Protein AF-A0A0G0NFT8-F1 (afdb_monomer_lite)

Structure (mmCIF, N/CA/C/O backbone):
data_AF-A0A0G0NFT8-F1
#
_entry.id   AF-A0A0G0NFT8-F1
#
loop_
_atom_site.group_PDB
_atom_site.id
_atom_site.type_symbol
_atom_site.label_atom_id
_atom_site.label_alt_id
_atom_site.label_comp_id
_atom_site.label_asym_id
_atom_site.label_entity_id
_atom_site.label_seq_id
_atom_site.pdbx_PDB_ins_code
_atom_site.Cartn_x
_atom_site.Cartn_y
_atom_site.Cartn_z
_atom_site.occupancy
_atom_site.B_iso_or_equiv
_atom_site.auth_seq_id
_atom_site.auth_comp_id
_atom_site.auth_asym_id
_atom_site.auth_atom_id
_atom_site.pdbx_PDB_model_num
ATOM 1 N N . MET A 1 1 ? -18.952 33.225 43.649 1.00 38.84 1 MET A N 1
ATOM 2 C CA . MET A 1 1 ? -17.880 32.455 42.977 1.00 38.84 1 MET A CA 1
ATOM 3 C C . MET A 1 1 ? -18.511 31.602 41.889 1.00 38.84 1 MET A C 1
ATOM 5 O O . MET A 1 1 ? -19.129 30.585 42.182 1.00 38.84 1 MET A O 1
ATOM 9 N N . SER A 1 2 ? -18.465 32.081 40.649 1.00 38.94 2 SER A N 1
ATOM 10 C CA . SER A 1 2 ? -18.973 31.378 39.471 1.00 38.94 2 SER A CA 1
ATOM 11 C C . SER A 1 2 ? -18.137 30.125 39.217 1.00 38.94 2 SER A C 1
ATOM 13 O O . SER A 1 2 ? -16.929 30.225 39.020 1.00 38.94 2 SER A O 1
ATOM 15 N N . LYS A 1 3 ? -18.769 28.947 39.217 1.00 44.19 3 LYS A N 1
ATOM 16 C CA . LYS A 1 3 ? -18.165 27.730 38.666 1.00 44.19 3 LYS A CA 1
ATOM 17 C C . LYS A 1 3 ? -17.901 27.988 37.182 1.00 44.19 3 LYS A C 1
ATOM 19 O O . LYS A 1 3 ? -18.841 27.976 36.392 1.00 44.19 3 LYS A O 1
ATOM 24 N N . GLU A 1 4 ? -16.650 28.242 36.805 1.00 45.44 4 GLU A N 1
ATOM 25 C CA . GLU A 1 4 ? -16.227 28.111 35.413 1.00 45.44 4 GLU A CA 1
ATOM 26 C C . GLU A 1 4 ? -16.503 26.666 34.996 1.00 45.44 4 GLU A C 1
ATOM 28 O O . GLU A 1 4 ? -15.820 25.724 35.399 1.00 45.44 4 GLU A O 1
ATOM 33 N N . ALA A 1 5 ? -17.582 26.474 34.240 1.00 49.06 5 ALA A N 1
ATOM 34 C CA . ALA A 1 5 ? -17.851 25.220 33.573 1.00 49.06 5 ALA A CA 1
ATOM 35 C C . ALA A 1 5 ? -16.694 24.986 32.600 1.00 49.06 5 ALA A C 1
ATOM 37 O O . ALA A 1 5 ? -16.6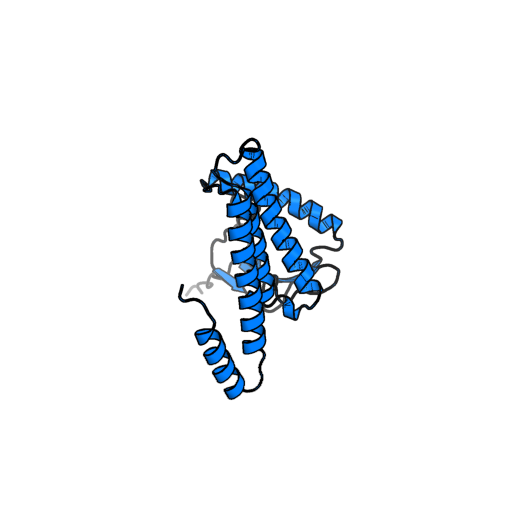13 25.632 31.556 1.00 49.06 5 ALA A O 1
ATOM 38 N N . ASN A 1 6 ? -15.782 24.096 32.988 1.00 51.50 6 ASN A N 1
ATOM 39 C CA . ASN A 1 6 ? -14.661 23.637 32.186 1.00 51.50 6 ASN A CA 1
ATOM 40 C C . ASN A 1 6 ? -15.209 23.231 30.805 1.00 51.50 6 ASN A C 1
ATOM 42 O O . ASN A 1 6 ? -15.880 22.202 30.674 1.00 51.50 6 ASN A O 1
ATOM 46 N N . LYS A 1 7 ? -15.045 24.099 29.793 1.00 55.59 7 LYS A N 1
ATOM 47 C CA . LYS A 1 7 ? -15.555 23.847 28.438 1.00 55.59 7 LYS A CA 1
ATOM 48 C C . LYS A 1 7 ? -14.992 22.496 28.008 1.00 55.59 7 LYS A C 1
ATOM 50 O O . LYS A 1 7 ? -13.783 22.309 28.131 1.00 55.59 7 LYS A O 1
ATOM 55 N N . PRO A 1 8 ? -15.800 21.550 27.497 1.00 56.88 8 PRO A N 1
ATOM 56 C CA . PRO A 1 8 ? -15.245 20.257 27.143 1.00 56.88 8 PRO A CA 1
ATOM 57 C C . PRO A 1 8 ? -14.277 20.465 25.975 1.00 56.88 8 PRO A C 1
ATOM 59 O O . PRO A 1 8 ? -14.724 20.750 24.858 1.00 56.88 8 PRO A O 1
ATOM 62 N N . THR A 1 9 ? -12.976 20.347 26.268 1.00 80.50 9 THR A N 1
ATOM 63 C CA . THR A 1 9 ? -11.848 20.465 25.326 1.00 80.50 9 THR A CA 1
ATOM 64 C C . THR A 1 9 ? -11.985 19.471 24.182 1.00 80.50 9 THR A C 1
ATOM 66 O O . THR A 1 9 ? -11.628 19.761 23.043 1.00 80.50 9 THR A O 1
ATOM 69 N N . VAL A 1 10 ? -12.614 18.331 24.477 1.00 91.94 10 VAL A N 1
ATOM 70 C CA . VAL A 1 10 ? -12.992 17.320 23.501 1.00 91.94 10 VAL A CA 1
ATOM 71 C C . VAL A 1 10 ? -14.223 17.778 22.722 1.00 91.94 10 VAL A C 1
ATOM 73 O O . VAL A 1 10 ? -15.330 17.939 23.256 1.00 91.94 10 VAL A O 1
ATOM 76 N N . THR A 1 11 ? -14.026 17.978 21.428 1.00 94.19 11 THR A N 1
ATOM 77 C CA . THR A 1 11 ? -15.060 18.370 20.469 1.00 94.19 11 THR A CA 1
ATOM 78 C C . THR A 1 11 ? -15.305 17.300 19.414 1.00 94.19 11 THR A C 1
ATOM 80 O O . THR A 1 11 ? -16.253 17.452 18.644 1.00 94.19 11 THR A O 1
ATOM 83 N N . GLY A 1 12 ? -14.541 16.201 19.419 1.00 94.44 12 GLY A N 1
ATOM 84 C CA . GLY A 1 12 ? -14.780 15.056 18.548 1.00 94.44 12 GLY A CA 1
ATOM 85 C C . GLY A 1 12 ? -14.178 13.735 19.020 1.00 94.44 12 GLY A C 1
ATOM 86 O O . GLY A 1 12 ? -13.435 13.665 20.000 1.00 94.44 12 GLY A O 1
ATOM 87 N N . TYR A 1 13 ? -14.526 12.669 18.304 1.00 94.62 13 TYR A N 1
ATOM 88 C CA . TYR A 1 13 ? -14.051 11.321 18.559 1.00 94.62 13 TYR A CA 1
ATOM 89 C C . TYR A 1 13 ? -13.711 10.569 17.273 1.00 94.62 13 TYR A C 1
ATOM 91 O O . TYR A 1 13 ? -14.517 10.464 16.341 1.00 94.62 13 TYR A O 1
ATOM 99 N N . TRP A 1 14 ? -12.511 9.997 17.271 1.00 94.62 14 TRP A N 1
ATOM 100 C CA . TRP A 1 14 ? -12.049 9.035 16.284 1.00 94.62 14 TRP A CA 1
ATOM 101 C C . TRP A 1 14 ? -12.579 7.650 16.633 1.00 94.62 14 TRP A C 1
ATOM 103 O O . TRP A 1 14 ? -12.440 7.199 17.771 1.00 94.62 14 TRP A O 1
ATOM 113 N N . ILE A 1 15 ? -13.131 6.956 15.646 1.00 95.12 15 ILE A N 1
ATOM 114 C CA . ILE A 1 15 ? -13.635 5.591 15.796 1.00 95.12 15 ILE A CA 1
ATOM 115 C C . ILE A 1 15 ? -12.936 4.717 14.765 1.00 95.12 15 ILE A C 1
ATOM 117 O O . ILE A 1 15 ? -12.870 5.090 13.592 1.00 95.12 15 ILE A O 1
ATOM 121 N N . SER A 1 16 ? -12.368 3.589 15.191 1.00 94.88 16 SER A N 1
ATOM 122 C CA . SER A 1 16 ? -11.751 2.645 14.261 1.00 94.88 16 SER A CA 1
ATOM 123 C C . SER A 1 16 ? -12.825 1.886 13.483 1.00 94.88 16 SER A C 1
ATOM 125 O O . SER A 1 16 ? -13.908 1.600 13.998 1.00 94.88 16 SER A O 1
ATOM 127 N N . ARG A 1 17 ? -12.540 1.552 12.225 1.00 94.75 17 ARG A N 1
ATOM 128 C CA . ARG A 1 17 ? -13.398 0.684 11.415 1.00 94.75 17 ARG A CA 1
ATOM 129 C C . ARG A 1 17 ? -12.893 -0.750 11.435 1.00 94.75 17 ARG A C 1
ATOM 131 O O . ARG A 1 17 ? -11.737 -1.016 11.112 1.00 94.75 17 ARG A O 1
ATOM 138 N N . LYS A 1 18 ? -13.794 -1.677 11.744 1.00 95.50 18 LYS A N 1
ATOM 139 C CA . LYS A 1 18 ? -13.642 -3.104 11.472 1.00 95.50 18 LYS A CA 1
ATOM 140 C C . LYS A 1 18 ? -14.084 -3.348 10.031 1.00 95.50 18 LYS A C 1
ATOM 142 O O . LYS A 1 18 ? -15.267 -3.547 9.764 1.00 95.50 18 LYS A O 1
ATOM 147 N N . ASN A 1 19 ? -13.137 -3.238 9.102 1.00 96.62 19 ASN A N 1
ATOM 148 C CA . ASN A 1 19 ? -13.406 -3.369 7.673 1.00 96.62 19 ASN A CA 1
ATOM 149 C C . ASN A 1 19 ? -13.652 -4.841 7.305 1.00 96.62 19 ASN A C 1
ATOM 151 O O . ASN A 1 19 ? -12.739 -5.667 7.370 1.00 96.62 19 ASN A O 1
ATOM 155 N N . LEU A 1 20 ? -14.887 -5.152 6.916 1.00 97.31 20 LEU A N 1
ATOM 156 C CA . LEU A 1 20 ? -15.275 -6.422 6.313 1.00 97.31 20 LEU A CA 1
ATOM 157 C C . LEU A 1 20 ? -15.145 -6.299 4.791 1.00 97.31 20 LEU A C 1
ATOM 159 O O . LEU A 1 20 ? -15.763 -5.426 4.174 1.00 97.31 20 LEU A O 1
ATOM 163 N N . ILE A 1 21 ? -14.311 -7.153 4.203 1.00 97.12 21 ILE A N 1
ATOM 164 C CA . ILE A 1 21 ? -14.110 -7.269 2.757 1.00 97.12 21 ILE A CA 1
ATOM 165 C C . ILE A 1 21 ? -14.419 -8.717 2.392 1.00 97.12 21 ILE A C 1
ATOM 167 O O . ILE A 1 21 ? -13.740 -9.624 2.870 1.00 97.12 21 ILE A O 1
ATOM 171 N N . PHE A 1 22 ? -15.461 -8.911 1.583 1.00 96.69 22 PHE A N 1
ATOM 172 C CA . PHE A 1 22 ? -16.044 -10.222 1.266 1.00 96.69 22 PHE A CA 1
ATOM 173 C C . PHE A 1 22 ? -16.410 -10.995 2.542 1.00 96.69 22 PHE A C 1
ATOM 175 O O . PHE A 1 22 ? -15.979 -12.122 2.755 1.00 96.69 22 PHE A O 1
ATOM 182 N N . ASP A 1 23 ? -17.126 -10.312 3.442 1.00 95.75 23 ASP A N 1
ATOM 183 C CA . ASP A 1 23 ? -17.580 -10.800 4.755 1.00 95.75 23 ASP A CA 1
ATOM 184 C C . ASP A 1 23 ? -16.482 -11.258 5.729 1.00 95.75 23 ASP A C 1
ATOM 186 O O . ASP A 1 23 ? -16.763 -11.694 6.846 1.00 95.75 23 ASP A O 1
ATOM 190 N N . LYS A 1 24 ? -15.211 -11.055 5.375 1.00 97.06 24 LYS A N 1
ATOM 191 C CA . LYS A 1 24 ? -14.062 -11.345 6.228 1.00 97.06 24 LYS A CA 1
ATOM 192 C C . LYS A 1 24 ? -13.485 -10.055 6.797 1.00 97.06 24 LYS A C 1
ATOM 194 O O . LYS A 1 24 ? -13.188 -9.105 6.072 1.00 97.06 24 LYS A O 1
ATOM 199 N N . TRP A 1 25 ? -13.268 -10.021 8.110 1.00 97.31 25 TRP A N 1
ATOM 200 C CA . TRP A 1 25 ? -12.579 -8.902 8.753 1.00 97.31 25 TRP A CA 1
ATOM 201 C C . TRP A 1 25 ? -11.098 -8.878 8.394 1.00 97.31 25 TRP A C 1
ATOM 203 O O . TRP A 1 25 ? -10.362 -9.820 8.681 1.00 97.31 25 TRP A O 1
ATOM 213 N N . ILE A 1 26 ? -10.652 -7.793 7.768 1.00 97.94 26 ILE A N 1
ATOM 214 C CA . ILE A 1 26 ? -9.245 -7.572 7.438 1.00 97.94 26 ILE A CA 1
ATOM 215 C C . ILE A 1 26 ? -8.564 -6.852 8.605 1.00 97.94 26 ILE A C 1
ATOM 217 O O . ILE A 1 26 ? -8.788 -5.662 8.835 1.00 97.94 26 ILE A O 1
ATOM 221 N N . GLU A 1 27 ? -7.754 -7.597 9.356 1.00 97.25 27 GLU A N 1
ATOM 222 C CA . GLU A 1 27 ? -7.040 -7.114 10.544 1.00 97.25 27 GLU A CA 1
ATOM 223 C C . GLU A 1 27 ? -5.686 -6.491 10.197 1.00 97.25 27 GLU A C 1
ATOM 225 O O . GLU A 1 27 ? -5.163 -5.660 10.938 1.00 97.25 27 GLU A O 1
ATOM 230 N N . ASN A 1 28 ? -5.106 -6.897 9.069 1.00 97.56 28 ASN A N 1
ATOM 231 C CA . ASN A 1 28 ? -3.773 -6.515 8.636 1.00 97.56 28 ASN A CA 1
ATOM 232 C C . ASN A 1 28 ? -3.864 -5.762 7.293 1.00 97.56 28 ASN A C 1
ATOM 234 O O . ASN A 1 28 ? -4.862 -5.102 6.991 1.00 97.56 28 ASN A O 1
ATOM 238 N N . ALA A 1 29 ? -2.787 -5.749 6.502 1.00 96.31 29 ALA A N 1
ATOM 239 C CA . ALA A 1 29 ? -2.712 -5.075 5.197 1.00 96.31 29 ALA A CA 1
ATOM 240 C C . ALA A 1 29 ? -3.015 -3.556 5.224 1.00 96.31 29 ALA A C 1
ATOM 242 O O . ALA A 1 29 ? -3.246 -2.935 4.182 1.00 96.31 29 ALA A O 1
ATOM 243 N N . GLY A 1 30 ? -2.977 -2.937 6.410 1.00 94.38 30 GLY A N 1
ATOM 244 C CA . GLY A 1 30 ? -3.284 -1.521 6.629 1.00 94.38 30 GLY A CA 1
ATOM 245 C C . GLY A 1 30 ? -4.771 -1.185 6.709 1.00 94.38 30 GLY A C 1
ATOM 246 O O . GLY A 1 30 ? -5.116 -0.021 6.539 1.00 94.38 30 GLY A O 1
ATOM 247 N N . TRP A 1 31 ? -5.641 -2.172 6.933 1.00 94.75 31 TRP A N 1
ATOM 248 C CA . TRP A 1 31 ? -7.090 -1.966 7.066 1.00 94.75 31 TRP A CA 1
ATOM 249 C C . TRP A 1 31 ? -7.572 -1.815 8.509 1.00 94.75 31 TRP A C 1
ATOM 251 O O . TRP A 1 31 ? -8.730 -1.454 8.733 1.00 94.75 31 TRP A O 1
ATOM 261 N N . TYR A 1 32 ? -6.690 -2.063 9.480 1.00 94.81 32 TYR A N 1
ATOM 262 C CA . TYR A 1 32 ? -6.967 -1.889 10.896 1.00 94.81 32 TYR A CA 1
ATOM 263 C C . TYR A 1 32 ? -5.685 -1.529 11.685 1.00 94.81 32 TYR A C 1
ATOM 265 O O . TYR A 1 32 ? -4.611 -2.045 11.368 1.00 94.81 32 TYR A O 1
ATOM 273 N N . PRO A 1 33 ? -5.773 -0.663 12.716 1.00 93.31 33 PRO A N 1
ATOM 274 C CA . PRO A 1 33 ? -6.916 0.195 13.018 1.00 93.31 33 PRO A CA 1
ATOM 275 C C . PRO A 1 33 ? -7.022 1.355 12.015 1.00 93.31 33 PRO A C 1
ATOM 277 O O . PRO A 1 33 ? -6.065 2.089 11.789 1.00 93.31 33 PRO A O 1
ATOM 280 N N . ASP A 1 34 ? -8.210 1.544 11.446 1.00 91.94 34 ASP A N 1
ATOM 281 C CA . ASP A 1 34 ? -8.523 2.624 10.504 1.00 91.94 34 ASP A CA 1
ATOM 282 C C . ASP A 1 34 ? -9.440 3.645 11.187 1.00 91.94 34 ASP A C 1
ATOM 284 O O . ASP A 1 34 ? -10.660 3.473 11.241 1.00 91.94 34 ASP A O 1
ATOM 288 N N . PHE A 1 35 ? -8.832 4.659 11.803 1.00 93.06 35 PHE A N 1
ATOM 289 C CA . PHE A 1 35 ? -9.541 5.673 12.579 1.00 93.06 35 PHE A CA 1
ATOM 290 C C . PHE A 1 35 ? -10.195 6.721 11.680 1.00 93.06 35 PHE A C 1
ATOM 292 O O . PHE A 1 35 ? -9.528 7.396 10.902 1.00 93.06 35 PHE A O 1
ATOM 299 N N . GLN A 1 36 ? -11.497 6.922 11.871 1.00 91.31 36 GLN A N 1
ATOM 300 C CA . GLN A 1 36 ? -12.293 7.932 11.182 1.00 91.31 36 GLN A CA 1
ATOM 301 C C . GLN A 1 36 ? -12.905 8.901 12.197 1.00 91.31 36 GLN A C 1
ATOM 303 O O . GLN A 1 36 ? -13.472 8.474 13.206 1.00 91.31 36 GLN A O 1
ATOM 308 N N . LEU A 1 37 ? -12.810 10.207 11.940 1.00 92.19 37 LEU A N 1
ATOM 309 C CA . LEU A 1 37 ? -13.471 11.220 12.760 1.00 92.19 37 LEU A CA 1
ATOM 310 C C . LEU A 1 37 ? -14.955 11.237 12.383 1.00 92.19 37 LEU A C 1
ATOM 312 O O . LEU A 1 37 ? -15.336 11.796 11.358 1.00 92.19 37 LEU A O 1
ATOM 316 N N . LYS A 1 38 ? -15.784 10.556 13.179 1.00 89.31 38 LYS A N 1
ATOM 317 C CA . LYS A 1 38 ? -17.214 10.344 12.881 1.00 89.31 38 LYS A CA 1
ATOM 318 C C . LYS A 1 38 ? -18.152 11.061 13.840 1.00 89.31 38 LYS A C 1
ATOM 320 O O . LYS A 1 38 ? -19.279 11.355 13.462 1.00 89.31 38 LYS A O 1
ATOM 325 N N . LEU A 1 39 ? -17.691 11.358 15.052 1.00 90.56 39 LEU A N 1
ATOM 326 C CA . LEU A 1 39 ? -18.465 12.099 16.040 1.00 90.56 39 LEU A CA 1
ATOM 327 C C . LEU A 1 39 ? -17.764 13.416 16.313 1.00 90.56 39 LEU A C 1
ATOM 329 O O . LEU A 1 39 ? -16.585 13.433 16.653 1.00 90.56 39 LEU A O 1
ATOM 333 N N . PHE A 1 40 ? -18.479 14.519 16.174 1.00 92.38 40 PHE A N 1
ATOM 334 C CA . PHE A 1 40 ? -17.984 15.840 16.526 1.00 92.38 40 PHE A CA 1
ATOM 335 C C . PHE A 1 40 ? -19.155 16.760 16.846 1.00 92.38 40 PHE A C 1
ATOM 337 O O . PHE A 1 40 ? -20.279 16.553 16.387 1.00 92.38 40 PHE A O 1
ATOM 344 N N . LYS A 1 41 ? -18.904 17.778 17.666 1.00 91.31 41 LYS A N 1
ATOM 345 C CA . LYS A 1 41 ? -19.926 18.757 18.038 1.00 91.31 41 LYS A CA 1
ATOM 346 C C . LYS A 1 41 ? -20.362 19.553 16.807 1.00 91.31 41 LYS A C 1
ATOM 348 O O . LYS A 1 41 ? -19.532 19.962 15.990 1.00 91.31 41 LYS A O 1
ATOM 353 N N . LYS A 1 42 ? -21.668 19.814 16.694 1.00 90.38 42 LYS A N 1
ATOM 354 C CA . LYS A 1 42 ? -22.228 20.664 15.635 1.00 90.38 42 LYS A CA 1
ATOM 355 C C . LYS A 1 42 ? -21.498 22.012 15.609 1.00 90.38 42 LYS A C 1
ATOM 357 O O . LYS A 1 42 ? -21.266 22.613 16.654 1.00 90.38 42 LYS A O 1
ATOM 362 N N . GLY A 1 43 ? -21.104 22.455 14.416 1.00 90.94 43 GLY A N 1
ATOM 363 C CA . GLY A 1 43 ? -20.348 23.697 14.219 1.00 90.94 43 GLY A CA 1
ATOM 364 C C . GLY A 1 43 ? -18.848 23.613 14.529 1.00 90.94 43 GLY A C 1
ATOM 365 O O . GLY A 1 43 ? -18.166 24.620 14.380 1.00 90.94 43 GLY A O 1
ATOM 366 N N . LYS A 1 44 ? -18.320 22.449 14.943 1.00 90.81 44 LYS A N 1
ATOM 367 C CA . LYS A 1 44 ? -16.883 22.251 15.216 1.00 90.81 44 LYS A CA 1
ATOM 368 C C . LYS A 1 44 ? -16.146 21.412 14.179 1.00 90.81 44 LYS A C 1
ATOM 370 O O . LYS A 1 44 ? -14.924 21.474 14.137 1.00 90.81 44 LYS A O 1
ATOM 375 N N . GLY A 1 45 ? -16.857 20.656 13.348 1.00 89.12 45 GLY A N 1
ATOM 376 C CA . GLY A 1 45 ? -16.285 19.936 12.211 1.00 89.12 45 GLY A CA 1
ATOM 377 C C . GLY A 1 45 ? -16.616 20.635 10.898 1.00 89.12 45 GLY A C 1
ATOM 378 O O . GLY A 1 45 ? -17.753 21.069 10.702 1.00 89.12 45 GLY A O 1
ATOM 379 N N . ARG A 1 46 ? -15.635 20.733 10.001 1.00 86.38 46 ARG A N 1
ATOM 380 C CA . ARG A 1 46 ? -15.814 21.234 8.634 1.00 86.38 46 ARG A CA 1
ATOM 381 C C . ARG A 1 46 ? -15.123 20.290 7.658 1.00 86.38 46 ARG A C 1
ATOM 383 O O . ARG A 1 46 ? -13.994 19.874 7.909 1.00 86.38 46 ARG A O 1
ATOM 390 N N . TYR A 1 47 ? -15.784 19.968 6.551 1.00 79.75 47 TYR A N 1
ATOM 391 C CA . TYR A 1 47 ? -15.100 19.352 5.417 1.00 79.75 47 TYR A CA 1
ATOM 392 C C . TYR A 1 47 ? -14.154 20.380 4.812 1.00 79.75 47 TYR A C 1
ATOM 394 O O . TYR A 1 47 ? -14.531 21.542 4.634 1.00 79.75 47 TYR A O 1
ATOM 402 N N . THR A 1 48 ? -12.923 19.980 4.532 1.00 70.25 48 THR A N 1
ATOM 403 C CA . THR A 1 48 ? -12.036 20.812 3.732 1.00 70.25 48 THR A CA 1
ATOM 404 C C . THR A 1 48 ? -12.434 20.632 2.271 1.00 70.25 48 THR A C 1
ATOM 406 O O . THR A 1 48 ? -12.712 19.536 1.797 1.00 70.25 48 THR A O 1
ATOM 409 N N . SER A 1 49 ? -12.566 21.743 1.559 1.00 58.09 49 SER A N 1
ATOM 410 C CA . SER A 1 49 ? -13.136 21.778 0.212 1.00 58.09 49 SER A CA 1
ATOM 411 C C . SER A 1 49 ? -12.151 21.363 -0.881 1.00 58.09 49 SER A C 1
ATOM 413 O O . SER A 1 49 ? -12.407 21.667 -2.042 1.00 58.09 49 SER A O 1
ATOM 415 N N . LYS A 1 50 ? -11.012 20.745 -0.540 1.00 55.47 50 LYS A N 1
ATOM 416 C CA . LYS A 1 50 ? -9.996 20.415 -1.539 1.00 55.47 50 LYS A CA 1
ATOM 417 C C . LYS A 1 50 ? -10.201 19.029 -2.141 1.00 55.47 50 LYS A C 1
ATOM 419 O O . LYS A 1 50 ? -10.313 18.975 -3.355 1.00 55.47 50 LYS A O 1
ATOM 424 N N . HIS A 1 51 ? -10.419 17.954 -1.377 1.00 53.34 51 HIS A N 1
ATOM 425 C CA . HIS A 1 51 ? -10.555 16.610 -1.972 1.00 53.34 51 HIS A CA 1
ATOM 426 C C . HIS A 1 51 ? -11.419 15.649 -1.148 1.00 53.34 51 HIS A C 1
ATOM 428 O O . HIS A 1 51 ? -11.507 15.765 0.070 1.00 53.34 51 HIS A O 1
ATOM 434 N N . VAL A 1 52 ? -11.996 14.630 -1.802 1.00 50.78 52 VAL A N 1
ATOM 435 C CA . VAL A 1 52 ? -12.773 13.530 -1.174 1.00 50.78 52 VAL A CA 1
ATOM 436 C C . VAL A 1 52 ? -11.979 12.720 -0.136 1.00 50.78 52 VAL A C 1
ATOM 438 O O . VAL A 1 52 ? -12.575 12.001 0.669 1.00 50.78 52 VAL A O 1
ATOM 441 N N . HIS A 1 53 ? -10.649 12.845 -0.135 1.00 50.03 53 HIS A N 1
ATOM 442 C CA . HIS A 1 53 ? -9.747 12.202 0.821 1.00 50.03 53 HIS A CA 1
ATOM 443 C C . HIS A 1 53 ? -9.297 13.113 1.968 1.00 50.03 53 HIS A C 1
ATOM 445 O O . HIS A 1 53 ? -8.706 12.616 2.930 1.00 50.03 53 HIS A O 1
ATOM 451 N N . GLU A 1 54 ? -9.580 14.418 1.918 1.00 59.91 54 GLU A N 1
ATOM 452 C CA . GLU A 1 54 ? -9.276 15.276 3.054 1.00 59.91 54 GLU A CA 1
ATOM 453 C C . GLU A 1 54 ? -10.346 15.101 4.142 1.00 59.91 54 GLU A C 1
ATOM 455 O O . GLU A 1 54 ? -11.549 15.282 3.943 1.00 59.91 54 GLU A O 1
ATOM 460 N N . GLY A 1 55 ? -9.889 14.657 5.312 1.00 71.31 55 GLY A N 1
ATOM 461 C CA . GLY A 1 55 ? -10.747 14.390 6.456 1.00 71.31 55 GLY A CA 1
ATOM 462 C C . GLY A 1 55 ? -11.401 15.650 7.027 1.00 71.31 55 GLY A C 1
ATOM 463 O O . GLY A 1 55 ? -11.111 16.786 6.663 1.00 71.31 55 GLY A O 1
ATOM 464 N N . ILE A 1 56 ? -12.286 15.445 7.996 1.00 85.06 56 ILE A N 1
ATOM 465 C CA . ILE A 1 56 ? -12.955 16.540 8.699 1.00 85.06 56 ILE A CA 1
ATOM 466 C C . ILE A 1 56 ? -11.919 17.333 9.505 1.00 85.06 56 ILE A C 1
ATOM 468 O O . ILE A 1 56 ? -11.267 16.787 10.398 1.00 85.06 56 ILE A O 1
ATOM 472 N N . LYS A 1 57 ? -11.805 18.636 9.234 1.00 87.31 57 LYS A N 1
ATOM 473 C CA . LYS A 1 57 ? -11.052 19.563 10.081 1.00 87.31 57 LYS A CA 1
ATOM 474 C C . LYS A 1 57 ? -11.874 19.849 11.334 1.00 87.31 57 LYS A C 1
ATOM 476 O O . LYS A 1 57 ? -13.015 20.305 11.239 1.00 87.31 57 LYS A O 1
ATOM 481 N N . LEU A 1 58 ? -11.292 19.573 12.498 1.00 90.94 58 LEU A N 1
ATOM 482 C CA . LEU A 1 58 ? -11.933 19.756 13.796 1.00 90.94 58 LEU A CA 1
ATOM 483 C C . LEU A 1 58 ? -11.364 20.975 14.522 1.00 90.94 58 LEU A C 1
ATOM 485 O O . LEU A 1 58 ? -10.152 21.118 14.665 1.00 90.94 58 LEU A O 1
ATOM 489 N N . GLU A 1 59 ? -12.247 21.825 15.030 1.00 90.88 59 GLU A N 1
ATOM 490 C CA . GLU A 1 59 ? -11.911 22.847 16.015 1.00 90.88 59 GLU A CA 1
ATOM 491 C C . GLU A 1 59 ? -11.979 22.245 17.428 1.00 90.88 59 GLU A C 1
ATOM 493 O O . GLU A 1 59 ? -13.068 21.965 17.942 1.00 90.88 59 GLU A O 1
ATOM 498 N N . GLY A 1 60 ? -10.825 22.070 18.071 1.00 89.81 60 GLY A N 1
ATOM 499 C CA . GLY A 1 60 ? -10.688 21.480 19.409 1.00 89.81 60 GLY A CA 1
ATOM 500 C C . GLY A 1 60 ? -10.064 20.084 19.382 1.00 89.81 60 GLY A C 1
ATOM 501 O O . GLY A 1 60 ? -9.537 19.646 18.360 1.00 89.81 60 GLY A O 1
ATOM 502 N N . GLU A 1 61 ? -10.085 19.392 20.519 1.00 92.50 61 GLU A N 1
ATOM 503 C CA . GLU A 1 61 ? -9.419 18.097 20.660 1.00 92.50 61 GLU A CA 1
ATOM 504 C C . GLU A 1 61 ? -10.331 16.934 20.257 1.00 92.50 61 GLU A C 1
ATOM 506 O O . GLU A 1 61 ? -11.543 16.942 20.497 1.00 92.50 61 GLU A O 1
ATOM 511 N N . ALA A 1 62 ? -9.725 15.880 19.711 1.00 93.56 62 ALA A N 1
ATOM 512 C CA . ALA A 1 62 ? -10.394 14.609 19.475 1.00 93.56 62 ALA A CA 1
ATOM 513 C C . ALA A 1 62 ? -9.755 13.482 20.285 1.00 93.56 62 ALA A C 1
ATOM 515 O O . ALA A 1 62 ? -8.531 13.357 20.331 1.00 93.56 62 ALA A O 1
ATOM 516 N N . LYS A 1 63 ? -10.582 12.607 20.863 1.00 94.62 63 LYS A N 1
ATOM 517 C CA . LYS A 1 63 ? -10.125 11.371 21.523 1.00 94.62 63 LYS A CA 1
ATOM 518 C C . LYS A 1 63 ? -10.491 10.140 20.697 1.00 94.62 63 LYS A C 1
ATOM 520 O O . LYS A 1 63 ? -11.379 10.193 19.857 1.00 94.62 63 LYS A O 1
ATOM 525 N N . LYS A 1 64 ? -9.804 9.020 20.913 1.00 95.88 64 LYS A N 1
ATOM 526 C CA . LYS A 1 64 ? -10.134 7.739 20.268 1.00 95.88 64 LYS A CA 1
ATOM 527 C C . LYS A 1 64 ? -11.131 6.970 21.132 1.00 95.88 64 LYS A C 1
ATOM 529 O O . LYS A 1 64 ? -10.917 6.856 22.339 1.00 95.88 64 LYS A O 1
ATOM 534 N N . LEU A 1 65 ? -12.202 6.457 20.532 1.00 94.56 65 LEU A N 1
ATOM 535 C CA . LEU A 1 65 ? -13.068 5.482 21.193 1.00 94.56 65 LEU A CA 1
ATOM 536 C C . LEU A 1 65 ? -12.394 4.108 21.236 1.00 94.56 65 LEU A C 1
ATOM 538 O O . LEU A 1 65 ? -11.527 3.805 20.415 1.00 94.56 65 LEU A O 1
ATOM 542 N N . LYS A 1 66 ? -12.797 3.301 22.223 1.00 93.44 66 LYS A N 1
ATOM 543 C CA . LYS A 1 66 ? -12.354 1.907 22.370 1.00 93.44 66 LYS A CA 1
ATOM 544 C C . LYS A 1 66 ? -13.071 0.987 21.382 1.00 93.44 66 LYS A C 1
ATOM 546 O O . LYS A 1 66 ? -12.430 0.151 20.756 1.00 93.44 66 LYS A O 1
ATOM 551 N N . GLU A 1 67 ? -14.380 1.184 21.239 1.00 94.44 67 GLU A N 1
ATOM 552 C CA . GLU A 1 67 ? -15.218 0.402 20.335 1.00 94.44 67 GLU A CA 1
ATOM 553 C C . GLU A 1 67 ? -15.034 0.817 18.874 1.00 94.44 67 GLU A C 1
ATOM 555 O O . GLU A 1 67 ? -14.629 1.942 18.567 1.00 94.44 67 GLU A O 1
ATOM 560 N N . HIS A 1 68 ? -15.354 -0.109 17.974 1.00 94.62 68 HIS A N 1
ATOM 561 C CA . HIS A 1 68 ? -15.192 0.045 16.534 1.00 94.62 68 HIS A CA 1
ATOM 562 C C . HIS A 1 68 ? -16.538 0.068 15.804 1.00 94.62 68 HIS A C 1
ATOM 564 O O . HIS A 1 68 ? -17.523 -0.517 16.245 1.00 94.62 68 HIS A O 1
ATOM 570 N N . ILE A 1 69 ? -16.559 0.697 14.629 1.00 94.81 69 ILE A N 1
ATOM 571 C CA . ILE A 1 69 ? -17.674 0.598 13.681 1.00 94.81 69 ILE A CA 1
ATOM 572 C C . ILE A 1 69 ? -17.443 -0.627 12.799 1.00 94.81 69 ILE A C 1
ATOM 574 O O . ILE A 1 69 ? -16.398 -0.732 12.153 1.00 94.81 69 ILE A O 1
ATOM 578 N N . VAL A 1 70 ? -18.423 -1.527 12.720 1.00 95.81 70 VAL A N 1
ATOM 579 C CA . VAL A 1 70 ? -18.431 -2.584 11.701 1.00 95.81 70 VAL A CA 1
ATOM 580 C C . VAL A 1 70 ? -18.724 -1.948 10.347 1.00 95.81 70 VAL A C 1
ATOM 582 O O . VAL A 1 70 ? -19.756 -1.308 10.161 1.00 95.81 70 VAL A O 1
ATOM 585 N N . HIS A 1 71 ? -17.790 -2.081 9.408 1.00 95.06 71 HIS A N 1
ATOM 586 C CA . HIS A 1 71 ? -17.882 -1.454 8.096 1.00 95.06 71 HIS A CA 1
ATOM 587 C C . HIS A 1 71 ? -17.834 -2.522 7.005 1.00 95.06 71 HIS A C 1
ATOM 589 O O . HIS A 1 71 ? -16.770 -3.060 6.703 1.00 95.06 71 HIS A O 1
ATOM 595 N N . HIS A 1 72 ? -18.987 -2.804 6.402 1.00 94.12 72 HIS A N 1
ATOM 596 C CA . HIS A 1 72 ? -19.099 -3.649 5.214 1.00 94.12 72 HIS A CA 1
ATOM 597 C C . HIS A 1 72 ? -18.614 -2.857 4.000 1.00 94.12 72 HIS A C 1
ATOM 599 O O . HIS A 1 72 ? -19.366 -2.094 3.396 1.00 94.12 72 HIS A O 1
ATOM 605 N N . ASN A 1 73 ? -17.322 -2.966 3.698 1.00 92.44 73 ASN A N 1
ATOM 606 C CA . ASN A 1 73 ? -16.679 -2.075 2.739 1.00 92.44 73 ASN A CA 1
ATOM 607 C C . ASN A 1 73 ? -16.903 -2.526 1.289 1.00 92.44 73 ASN A C 1
ATOM 609 O O . ASN A 1 73 ? -17.332 -1.737 0.436 1.00 92.44 73 ASN A O 1
ATOM 613 N N . TYR A 1 74 ? -16.623 -3.807 1.035 1.00 94.94 74 TYR A N 1
ATOM 614 C CA . TYR A 1 74 ? -16.823 -4.440 -0.262 1.00 94.94 74 TYR A CA 1
ATOM 615 C C . TYR A 1 74 ? -17.445 -5.820 -0.091 1.00 94.94 74 TYR A C 1
ATOM 617 O O . TYR A 1 74 ? -16.923 -6.642 0.662 1.00 94.94 74 TYR A O 1
ATOM 625 N N . THR A 1 75 ? -18.529 -6.078 -0.815 1.00 95.06 75 THR A N 1
ATOM 626 C CA . THR A 1 75 ? -19.240 -7.364 -0.816 1.00 95.06 75 THR A CA 1
ATOM 627 C C . THR A 1 75 ? -19.014 -8.160 -2.101 1.00 95.06 75 THR A C 1
ATOM 629 O O . THR A 1 75 ? -19.283 -9.354 -2.130 1.00 95.06 75 THR A O 1
ATOM 632 N N . SER A 1 76 ? -18.464 -7.543 -3.155 1.00 97.06 76 SER A N 1
ATOM 633 C CA . SER A 1 76 ? -18.111 -8.227 -4.404 1.00 97.06 76 SER A CA 1
ATOM 634 C C . SER A 1 76 ? -16.868 -7.638 -5.070 1.00 97.06 76 SER A C 1
ATOM 636 O O . SER A 1 76 ? -16.522 -6.469 -4.869 1.00 97.06 76 SER A O 1
ATOM 638 N N . VAL A 1 77 ? -16.195 -8.447 -5.893 1.00 97.50 77 VAL A N 1
ATOM 639 C CA . VAL A 1 77 ? -15.022 -8.014 -6.672 1.00 97.50 77 VAL A CA 1
ATOM 640 C C . VAL A 1 77 ? -15.387 -6.873 -7.624 1.00 97.50 77 VAL A C 1
ATOM 642 O O . VAL A 1 77 ? -14.649 -5.897 -7.716 1.00 97.50 77 VAL A O 1
ATOM 645 N N . LEU A 1 78 ? -16.557 -6.937 -8.268 1.00 97.50 78 LEU A N 1
ATOM 646 C CA . LEU A 1 78 ? -17.034 -5.876 -9.159 1.00 97.50 78 LEU A CA 1
ATOM 647 C C . LEU A 1 78 ? -17.217 -4.546 -8.414 1.00 97.50 78 LEU A C 1
ATOM 649 O O . LEU A 1 78 ? -16.808 -3.497 -8.906 1.00 97.50 78 LEU A O 1
ATOM 653 N N . GLN A 1 79 ? -17.780 -4.581 -7.201 1.00 96.56 79 GLN A N 1
ATOM 654 C CA . GLN A 1 79 ? -17.919 -3.380 -6.378 1.00 96.56 79 GLN A CA 1
ATOM 655 C C . GLN A 1 79 ? -16.553 -2.781 -6.022 1.00 96.56 79 GLN A C 1
ATOM 657 O O . GLN A 1 79 ? -16.406 -1.557 -6.032 1.00 96.56 79 GLN A O 1
ATOM 662 N N . PHE A 1 80 ? -15.569 -3.632 -5.712 1.00 96.44 80 PHE A N 1
ATOM 663 C CA . PHE A 1 80 ? -14.197 -3.196 -5.473 1.00 96.44 80 PHE A CA 1
ATOM 664 C C . PHE A 1 80 ? -13.642 -2.489 -6.713 1.00 96.44 80 PHE A C 1
ATOM 666 O O . PHE A 1 80 ? -13.286 -1.319 -6.627 1.00 96.44 80 PHE A O 1
ATOM 673 N N . ILE A 1 81 ? -13.653 -3.152 -7.874 1.00 96.69 81 ILE A N 1
ATOM 674 C CA . ILE A 1 81 ? -13.101 -2.623 -9.132 1.00 96.69 81 ILE A CA 1
ATOM 675 C C . ILE A 1 81 ? -13.746 -1.285 -9.515 1.00 96.69 81 ILE A C 1
ATOM 677 O O . ILE A 1 81 ? -13.029 -0.334 -9.827 1.00 96.69 81 ILE A O 1
ATOM 681 N N . ASN A 1 82 ? -15.075 -1.171 -9.435 1.00 96.31 82 ASN A N 1
ATOM 682 C CA . ASN A 1 82 ? -15.784 0.063 -9.789 1.00 96.31 82 ASN A CA 1
ATOM 683 C C . ASN A 1 82 ? -15.373 1.240 -8.892 1.00 96.31 82 ASN A C 1
ATOM 685 O O . ASN A 1 82 ? -15.052 2.321 -9.385 1.00 96.31 82 ASN A O 1
ATOM 689 N N . LYS A 1 83 ? -15.333 1.036 -7.567 1.00 94.44 83 LYS A N 1
ATOM 690 C CA . LYS A 1 83 ? -14.886 2.073 -6.622 1.00 94.44 83 LYS A CA 1
ATOM 691 C C . LYS A 1 83 ? -13.415 2.430 -6.842 1.00 94.44 83 LYS A C 1
ATOM 693 O O . LYS A 1 83 ? -13.073 3.606 -6.896 1.00 94.44 83 LYS A O 1
ATOM 698 N N . THR A 1 84 ? -12.562 1.422 -6.996 1.00 95.31 84 THR A N 1
ATOM 699 C CA . THR A 1 84 ? -11.123 1.579 -7.234 1.00 95.31 84 THR A CA 1
ATOM 700 C C . THR A 1 84 ? -10.832 2.372 -8.498 1.00 95.31 84 THR A C 1
ATOM 702 O O . THR A 1 84 ? -9.962 3.233 -8.462 1.00 95.31 84 THR A O 1
ATOM 705 N N . THR A 1 85 ? -11.572 2.135 -9.581 1.00 96.56 85 THR A N 1
ATOM 706 C CA . THR A 1 85 ? -11.415 2.871 -10.843 1.00 96.56 85 THR A CA 1
ATOM 707 C C . THR A 1 85 ? -11.693 4.360 -10.641 1.00 96.56 85 THR A C 1
ATOM 709 O O . THR A 1 85 ? -10.844 5.187 -10.961 1.00 96.56 85 THR A O 1
ATOM 712 N N . ASN A 1 86 ? -12.820 4.702 -10.005 1.00 94.81 86 ASN A N 1
ATOM 713 C CA . ASN A 1 86 ? -13.180 6.096 -9.723 1.00 94.81 86 ASN A CA 1
ATOM 714 C C . ASN A 1 86 ? -12.157 6.790 -8.808 1.00 94.81 86 ASN A C 1
ATOM 716 O O . ASN A 1 86 ? -11.781 7.935 -9.046 1.00 94.81 86 ASN A O 1
ATOM 720 N N . TYR A 1 87 ? -11.694 6.110 -7.753 1.00 95.00 87 TYR A N 1
ATOM 721 C CA . TYR A 1 87 ? -10.668 6.670 -6.870 1.00 95.00 87 TYR A CA 1
ATOM 722 C C . TYR A 1 87 ? -9.327 6.844 -7.587 1.00 95.00 87 TYR A C 1
ATOM 724 O O . TYR A 1 87 ? -8.675 7.865 -7.399 1.00 95.00 87 TYR A O 1
ATOM 732 N N . ALA A 1 88 ? -8.941 5.896 -8.445 1.00 97.44 88 ALA A N 1
ATOM 733 C CA . ALA A 1 88 ? -7.671 5.950 -9.160 1.00 97.44 88 ALA A CA 1
ATOM 734 C C . ALA A 1 88 ? -7.627 7.116 -10.154 1.00 97.44 88 ALA A C 1
ATOM 736 O O . ALA A 1 88 ? -6.594 7.768 -10.265 1.00 97.44 88 ALA A O 1
ATOM 737 N N . GLN A 1 89 ? -8.744 7.412 -10.828 1.00 96.81 89 GLN A N 1
ATOM 738 C CA . GLN A 1 89 ? -8.861 8.579 -11.710 1.00 96.81 89 GLN A CA 1
ATOM 739 C C . GLN A 1 89 ? -8.642 9.895 -10.956 1.00 96.81 89 GLN A C 1
ATOM 741 O O . GLN A 1 89 ? -7.889 10.753 -11.416 1.00 96.81 89 GLN A O 1
ATOM 746 N N . ASN A 1 90 ? -9.270 10.042 -9.785 1.00 94.56 90 ASN A N 1
ATOM 747 C CA . ASN A 1 90 ? -9.111 11.236 -8.955 1.00 94.56 90 ASN A CA 1
ATOM 748 C C . ASN A 1 90 ? -7.669 11.370 -8.445 1.00 94.56 90 ASN A C 1
ATOM 750 O O . ASN A 1 90 ? -7.059 12.420 -8.605 1.00 94.56 90 ASN A O 1
ATOM 754 N N . GLU A 1 91 ? -7.090 10.293 -7.910 1.00 95.56 91 GLU A N 1
ATOM 755 C CA . GLU A 1 91 ? -5.715 10.310 -7.398 1.00 95.56 91 GLU A CA 1
ATOM 756 C C . GLU A 1 91 ? -4.689 10.591 -8.512 1.00 95.56 91 GLU A C 1
ATOM 758 O O . GLU A 1 91 ? -3.707 11.294 -8.286 1.00 95.56 91 GLU A O 1
ATOM 763 N N . ALA A 1 92 ? -4.919 10.093 -9.732 1.00 96.94 92 ALA A N 1
ATOM 764 C CA . ALA A 1 92 ? -4.070 10.393 -10.883 1.00 96.94 92 ALA A CA 1
ATOM 765 C C . ALA A 1 92 ? -4.063 11.892 -11.217 1.00 96.94 92 ALA A C 1
ATOM 767 O O . ALA A 1 92 ? -2.994 12.466 -11.438 1.00 96.94 92 ALA A O 1
ATOM 768 N N . LYS A 1 93 ? -5.237 12.537 -11.192 1.00 95.19 93 LYS A N 1
ATOM 769 C CA . LYS A 1 93 ? -5.357 13.989 -11.372 1.00 95.19 93 LYS A CA 1
ATOM 770 C C . LYS A 1 93 ? -4.590 14.741 -10.280 1.00 95.19 93 LYS A C 1
ATOM 772 O O . LYS A 1 93 ? -3.797 15.629 -10.586 1.00 95.19 93 LYS A O 1
ATOM 777 N N . ASP A 1 94 ? -4.757 14.335 -9.026 1.00 93.06 94 ASP A N 1
ATOM 778 C CA . ASP A 1 94 ? -4.104 14.977 -7.881 1.00 93.06 94 ASP A CA 1
ATOM 779 C C . ASP A 1 94 ? -2.579 14.839 -7.923 1.00 93.06 94 ASP A C 1
ATOM 781 O O . ASP A 1 94 ? -1.853 15.762 -7.553 1.00 93.06 94 ASP A O 1
ATOM 785 N N . LEU A 1 95 ? -2.073 13.683 -8.360 1.00 94.75 95 LEU A N 1
ATOM 786 C CA . LEU A 1 95 ? -0.641 13.458 -8.551 1.00 94.75 95 LEU A CA 1
ATOM 787 C C . LEU A 1 95 ? -0.070 14.369 -9.639 1.00 94.75 95 LEU A C 1
ATOM 789 O O . LEU A 1 95 ? 1.000 14.949 -9.445 1.00 94.75 95 LEU A O 1
ATOM 793 N N . MET A 1 96 ? -0.787 14.532 -10.753 1.00 94.94 96 MET A N 1
ATOM 794 C CA . MET A 1 96 ? -0.390 15.445 -11.827 1.00 94.94 96 MET A CA 1
ATOM 795 C C . MET A 1 96 ? -0.373 16.903 -11.353 1.00 94.94 96 MET A C 1
ATOM 797 O O . MET A 1 96 ? 0.609 17.605 -11.591 1.00 94.94 96 MET A O 1
ATOM 801 N N . GLU A 1 97 ? -1.393 17.343 -10.609 1.00 94.06 97 GLU A N 1
ATOM 802 C CA . GLU A 1 97 ? -1.450 18.691 -10.015 1.00 94.06 97 GLU A CA 1
ATOM 803 C C . GLU A 1 97 ? -0.305 18.953 -9.020 1.00 94.06 97 GLU A C 1
ATOM 805 O O . GLU A 1 97 ? 0.155 20.086 -8.878 1.00 94.06 97 GLU A O 1
ATOM 810 N N . LYS A 1 98 ? 0.197 17.905 -8.356 1.00 94.06 98 LYS A N 1
ATOM 811 C CA . LYS A 1 98 ? 1.350 17.966 -7.440 1.00 94.06 98 LYS A CA 1
ATOM 812 C C . LYS A 1 98 ? 2.709 17.881 -8.146 1.00 94.06 98 LYS A C 1
ATOM 814 O O . LYS A 1 98 ? 3.729 17.844 -7.461 1.00 94.06 98 LYS A O 1
ATOM 819 N N . GLY A 1 99 ? 2.743 17.854 -9.479 1.00 94.94 99 GLY A N 1
ATOM 820 C CA . GLY A 1 99 ? 3.985 17.838 -10.254 1.00 94.94 99 GLY A CA 1
ATOM 821 C C . GLY A 1 99 ? 4.689 16.480 -10.268 1.00 94.94 99 GLY A C 1
ATOM 822 O O . GLY A 1 99 ? 5.914 16.430 -10.222 1.00 94.94 99 GLY A O 1
ATOM 823 N N . TYR A 1 100 ? 3.934 15.379 -10.299 1.00 96.12 100 TYR A N 1
ATOM 824 C CA . TYR A 1 100 ? 4.497 14.028 -10.343 1.00 96.12 100 TYR A CA 1
ATOM 825 C C . TYR A 1 100 ? 5.519 13.834 -11.483 1.00 96.12 100 TYR A C 1
ATOM 827 O O . TYR A 1 100 ? 5.225 14.042 -12.665 1.00 96.12 100 TYR A O 1
ATOM 835 N N . GLU A 1 101 ? 6.719 13.383 -11.115 1.00 95.81 101 GLU A N 1
ATOM 836 C CA . GLU A 1 101 ? 7.798 13.043 -12.043 1.00 95.81 101 GLU A CA 1
ATOM 837 C C . GLU A 1 101 ? 7.538 11.675 -12.683 1.00 95.81 101 GLU A C 1
ATOM 839 O O . GLU A 1 101 ? 7.746 10.622 -12.080 1.00 95.81 101 GLU A O 1
ATOM 844 N N . PHE A 1 102 ? 7.059 11.688 -13.925 1.00 96.19 102 PHE A N 1
ATOM 845 C CA . PHE A 1 102 ? 6.686 10.473 -14.640 1.00 96.19 102 PHE A CA 1
ATOM 846 C C . PHE A 1 102 ? 7.902 9.619 -15.031 1.00 96.19 102 PHE A C 1
ATOM 848 O O . PHE A 1 102 ? 8.813 10.086 -15.715 1.00 96.19 102 PHE A O 1
ATOM 855 N N . SER A 1 103 ? 7.852 8.327 -14.705 1.00 96.19 103 SER A N 1
ATOM 856 C CA . SER A 1 103 ? 8.777 7.311 -15.211 1.00 96.19 103 SER A CA 1
ATOM 857 C C . SER A 1 103 ? 8.004 6.101 -15.732 1.00 96.19 103 SER A C 1
ATOM 859 O O . SER A 1 103 ? 7.176 5.546 -15.020 1.00 96.19 103 SER A O 1
ATOM 861 N N . TYR A 1 104 ? 8.310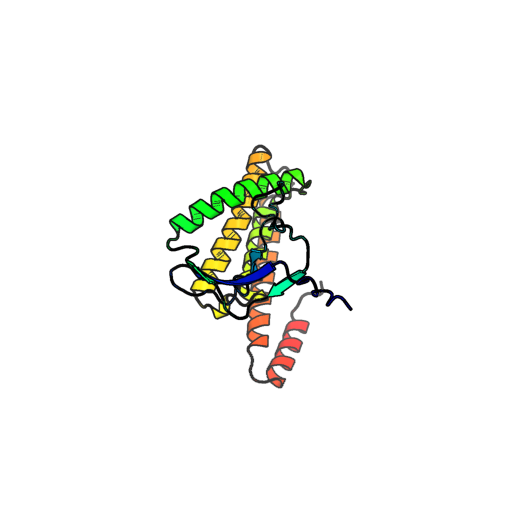 5.624 -16.944 1.00 97.38 104 TYR A N 1
ATOM 862 C CA . TYR A 1 104 ? 7.628 4.463 -17.542 1.00 97.38 104 TYR A CA 1
ATOM 863 C C . TYR A 1 104 ? 7.651 3.214 -16.650 1.00 97.38 104 TYR A C 1
ATOM 865 O O . TYR A 1 104 ? 6.666 2.485 -16.562 1.00 97.38 104 TYR A O 1
ATOM 873 N N . PHE A 1 105 ? 8.750 2.988 -15.930 1.00 97.12 105 PHE A N 1
ATOM 874 C CA . PHE A 1 105 ? 8.897 1.826 -15.052 1.00 97.12 105 PHE A CA 1
ATOM 875 C C . PHE A 1 105 ? 8.182 1.971 -13.705 1.00 97.12 105 PHE A C 1
ATOM 877 O O . PHE A 1 105 ? 8.160 1.024 -12.915 1.00 97.12 105 PHE A O 1
ATOM 884 N N . ASP A 1 106 ? 7.551 3.115 -13.429 1.00 97.50 106 ASP A N 1
ATOM 885 C CA . ASP A 1 106 ? 6.621 3.234 -12.304 1.00 97.50 106 ASP A CA 1
ATOM 886 C C . ASP A 1 106 ? 5.393 2.331 -12.479 1.00 97.50 106 ASP A C 1
ATOM 888 O O . ASP A 1 106 ? 4.852 1.870 -11.473 1.00 97.50 106 ASP A O 1
ATOM 892 N N . ALA A 1 107 ? 5.071 1.934 -13.721 1.00 97.69 107 ALA A N 1
ATOM 893 C CA . ALA A 1 107 ? 4.120 0.864 -14.033 1.00 97.69 107 ALA A CA 1
ATOM 894 C C . ALA A 1 107 ? 4.411 -0.452 -13.289 1.00 97.69 107 ALA A C 1
ATOM 896 O O . ALA A 1 107 ? 3.492 -1.212 -12.999 1.00 97.69 107 ALA A O 1
ATOM 897 N N . ILE A 1 108 ? 5.686 -0.728 -12.984 1.00 97.62 108 ILE A N 1
ATOM 898 C CA . ILE A 1 108 ? 6.137 -1.925 -12.260 1.00 97.62 108 ILE A CA 1
ATOM 899 C C . ILE A 1 108 ? 6.390 -1.582 -10.788 1.00 97.62 108 ILE A C 1
ATOM 901 O O . ILE A 1 108 ? 5.909 -2.271 -9.886 1.00 97.62 108 ILE A O 1
ATOM 905 N N . LYS A 1 109 ? 7.130 -0.496 -10.528 1.00 97.50 109 LYS A N 1
ATOM 906 C CA . LYS A 1 109 ? 7.596 -0.143 -9.178 1.00 97.50 109 LYS A CA 1
ATOM 907 C C . LYS A 1 109 ? 6.451 0.219 -8.230 1.00 97.50 109 LYS A C 1
ATOM 909 O O . LYS A 1 109 ? 6.464 -0.219 -7.080 1.00 97.50 109 LYS A O 1
ATOM 914 N N . LEU A 1 110 ? 5.473 1.014 -8.674 1.00 97.75 110 LEU A N 1
ATOM 915 C CA . LEU A 1 110 ? 4.373 1.475 -7.818 1.00 97.75 110 LEU A CA 1
ATOM 916 C C . LEU A 1 110 ? 3.466 0.334 -7.331 1.00 97.75 110 LEU A C 1
ATOM 918 O O . LEU A 1 110 ? 3.301 0.225 -6.109 1.00 97.75 110 LEU A O 1
ATOM 922 N N . PRO A 1 111 ? 2.906 -0.529 -8.206 1.00 98.44 111 PRO A N 1
ATOM 923 C CA . PRO A 1 111 ? 2.074 -1.641 -7.752 1.00 98.44 111 PRO A CA 1
ATOM 924 C C . PRO A 1 111 ? 2.861 -2.641 -6.902 1.00 98.44 111 PRO A C 1
ATOM 926 O O . PRO A 1 111 ? 2.352 -3.098 -5.878 1.00 98.44 111 PRO A O 1
ATOM 929 N N . LEU A 1 112 ? 4.117 -2.938 -7.261 1.00 98.31 112 LEU A N 1
ATOM 930 C CA . LEU A 1 112 ? 4.954 -3.843 -6.474 1.00 98.31 112 LEU A CA 1
ATOM 931 C C . LEU A 1 112 ? 5.199 -3.308 -5.062 1.00 98.31 112 LEU A C 1
ATOM 933 O O . LEU A 1 112 ? 5.017 -4.035 -4.086 1.00 98.31 112 LEU A O 1
ATOM 937 N N . ARG A 1 113 ? 5.590 -2.036 -4.939 1.00 97.88 113 ARG A N 1
ATOM 938 C CA . ARG A 1 113 ? 5.845 -1.409 -3.638 1.00 97.88 113 ARG A CA 1
ATOM 939 C C . ARG A 1 113 ? 4.608 -1.468 -2.747 1.00 97.88 113 ARG A C 1
ATOM 941 O O . ARG A 1 113 ? 4.730 -1.765 -1.559 1.00 97.88 113 ARG A O 1
ATOM 948 N N . GLU A 1 114 ? 3.427 -1.212 -3.308 1.00 98.19 114 GLU A N 1
ATOM 949 C CA . GLU A 1 114 ? 2.176 -1.291 -2.552 1.00 98.19 114 GLU A CA 1
ATOM 950 C C . GLU A 1 114 ? 1.851 -2.730 -2.133 1.00 98.19 114 GLU A C 1
ATOM 952 O O . GLU A 1 114 ? 1.505 -2.964 -0.970 1.00 98.19 114 GLU A O 1
ATOM 957 N N . PHE A 1 115 ? 2.037 -3.705 -3.031 1.00 98.62 115 PHE A N 1
ATOM 958 C CA . PHE A 1 115 ? 1.882 -5.122 -2.706 1.00 98.62 115 PHE A CA 1
ATOM 959 C C . PHE A 1 115 ? 2.786 -5.531 -1.538 1.00 98.62 115 PHE A C 1
ATOM 961 O O . PHE A 1 115 ? 2.297 -6.054 -0.537 1.00 98.62 115 PHE A O 1
ATOM 968 N N . LEU A 1 116 ? 4.091 -5.262 -1.635 1.00 97.88 116 LEU A N 1
ATOM 969 C CA . LEU A 1 116 ? 5.072 -5.646 -0.618 1.00 97.88 116 LEU A CA 1
ATOM 970 C C . LEU A 1 116 ? 4.790 -4.961 0.724 1.00 97.88 116 LEU A C 1
ATOM 972 O O . LEU A 1 116 ? 4.828 -5.598 1.780 1.00 97.88 116 LEU A O 1
ATOM 976 N N . SER A 1 117 ? 4.440 -3.674 0.681 1.00 97.62 117 SER A N 1
ATOM 977 C CA . SER A 1 117 ? 4.030 -2.901 1.852 1.00 97.62 117 SER A CA 1
ATOM 978 C C . SER A 1 117 ? 2.820 -3.530 2.545 1.00 97.62 117 SER A C 1
ATOM 980 O O . SER A 1 117 ? 2.849 -3.767 3.753 1.00 97.62 117 SER A O 1
ATOM 982 N N . ARG A 1 118 ? 1.751 -3.856 1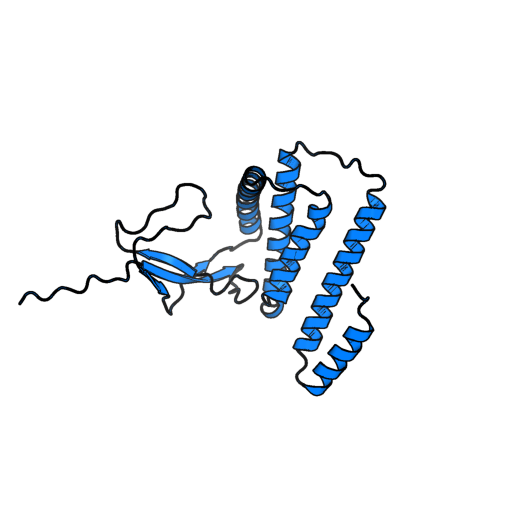.812 1.00 98.00 118 ARG A N 1
ATOM 983 C CA . ARG A 1 118 ? 0.536 -4.413 2.424 1.00 98.00 118 ARG A CA 1
ATOM 984 C C . ARG A 1 118 ? 0.692 -5.857 2.852 1.00 98.00 118 ARG A C 1
ATOM 986 O O . ARG A 1 118 ? 0.333 -6.199 3.980 1.00 98.00 118 ARG A O 1
ATOM 993 N N . PHE A 1 119 ? 1.231 -6.688 1.974 1.00 98.19 119 PHE A N 1
ATOM 994 C CA . PHE A 1 119 ? 1.299 -8.117 2.208 1.00 98.19 119 PHE A CA 1
ATOM 995 C C . PHE A 1 119 ? 2.320 -8.450 3.292 1.00 98.19 119 PHE A C 1
ATOM 997 O O . PHE A 1 119 ? 1.983 -9.181 4.222 1.00 98.19 119 PHE A O 1
ATOM 1004 N N . PHE A 1 120 ? 3.518 -7.858 3.239 1.00 96.50 120 PHE A N 1
ATOM 1005 C CA . PHE A 1 120 ? 4.595 -8.150 4.183 1.00 96.50 120 PHE A CA 1
ATOM 1006 C C . PHE A 1 120 ? 4.708 -7.112 5.299 1.00 96.50 120 PHE A C 1
ATOM 1008 O O . PHE A 1 120 ? 4.479 -7.447 6.461 1.00 96.50 120 PHE A O 1
ATOM 1015 N N . ALA A 1 121 ? 4.989 -5.841 4.983 1.00 94.75 121 ALA A N 1
ATOM 1016 C CA . ALA A 1 121 ? 5.276 -4.832 6.015 1.00 94.75 121 ALA A CA 1
ATOM 1017 C C . ALA A 1 121 ? 4.086 -4.598 6.964 1.00 94.75 121 ALA A C 1
ATOM 1019 O O . ALA A 1 121 ? 4.251 -4.466 8.178 1.00 94.75 121 ALA A O 1
ATOM 1020 N N . ARG A 1 122 ? 2.868 -4.607 6.415 1.00 96.12 122 ARG A N 1
ATOM 1021 C CA . ARG A 1 122 ? 1.603 -4.519 7.156 1.00 96.12 122 ARG A CA 1
ATOM 1022 C C . ARG A 1 122 ? 0.992 -5.887 7.439 1.00 96.12 122 ARG A C 1
ATOM 1024 O O . ARG A 1 122 ? -0.179 -5.951 7.796 1.00 96.12 122 ARG A O 1
ATOM 1031 N N . LYS A 1 123 ? 1.776 -6.961 7.298 1.00 97.19 123 LYS A N 1
ATOM 1032 C CA . LYS A 1 123 ? 1.453 -8.338 7.696 1.00 97.19 123 LYS A CA 1
ATOM 1033 C C . LYS A 1 123 ? 0.154 -8.875 7.097 1.00 97.19 123 LYS A C 1
ATOM 1035 O O . LYS A 1 123 ? -0.503 -9.711 7.713 1.00 97.19 123 LYS A O 1
ATOM 1040 N N . GLY A 1 124 ? -0.220 -8.419 5.900 1.00 97.50 124 GLY A N 1
ATOM 1041 C CA . GLY A 1 124 ? -1.378 -8.922 5.163 1.00 97.50 124 GLY A CA 1
ATOM 1042 C C . GLY A 1 124 ? -1.387 -10.446 5.031 1.00 97.50 124 GLY A C 1
ATOM 1043 O O . GLY A 1 124 ? -2.448 -11.044 5.130 1.00 97.50 124 GLY A O 1
ATOM 1044 N N . TYR A 1 125 ? -0.231 -11.109 4.938 1.00 96.88 125 TYR A N 1
ATOM 1045 C CA . TYR A 1 125 ? -0.164 -12.578 4.918 1.00 96.88 125 TYR A CA 1
ATOM 1046 C C . TYR A 1 125 ? -0.825 -13.261 6.135 1.00 96.88 125 TYR A C 1
ATOM 1048 O O . TYR A 1 125 ? -1.245 -14.412 6.031 1.00 96.88 125 TYR A O 1
ATOM 1056 N N . LYS A 1 126 ? -0.964 -12.574 7.281 1.00 96.56 126 LYS A N 1
ATOM 1057 C CA . LYS A 1 126 ? -1.660 -13.102 8.471 1.00 96.56 126 LYS A CA 1
ATOM 1058 C C . LYS A 1 126 ? -3.171 -13.209 8.290 1.00 96.56 126 LYS A C 1
ATOM 1060 O O . LYS A 1 126 ? -3.807 -13.997 8.976 1.00 96.56 126 LYS A O 1
ATOM 1065 N N . ASP A 1 127 ? -3.726 -12.467 7.336 1.00 97.31 127 ASP A N 1
ATOM 1066 C CA . ASP A 1 127 ? -5.122 -12.566 6.915 1.00 97.31 127 ASP A CA 1
ATOM 1067 C C . ASP A 1 127 ? -5.355 -13.698 5.894 1.00 97.31 127 ASP A C 1
ATOM 1069 O O . ASP A 1 127 ? -6.447 -13.806 5.325 1.00 97.31 127 ASP A O 1
ATOM 1073 N N . GLY A 1 128 ? -4.335 -14.526 5.634 1.00 97.25 128 GLY A N 1
ATOM 1074 C CA . GLY A 1 128 ? -4.382 -15.634 4.688 1.00 97.25 128 GLY A CA 1
ATOM 1075 C C . GLY A 1 128 ? -4.659 -15.163 3.262 1.00 97.25 128 GLY A C 1
ATOM 1076 O O . GLY A 1 128 ? -4.171 -14.121 2.817 1.00 97.25 128 GLY A O 1
ATOM 1077 N N . PHE A 1 129 ? -5.480 -15.926 2.539 1.00 97.81 129 PHE A N 1
ATOM 1078 C CA . PHE A 1 129 ? -5.809 -15.623 1.146 1.00 97.81 129 PHE A CA 1
ATOM 1079 C C . PHE A 1 129 ? -6.523 -14.274 0.974 1.00 97.81 129 PHE A C 1
ATOM 1081 O O . PHE A 1 129 ? -6.241 -13.550 0.024 1.00 97.81 129 PHE A O 1
ATOM 1088 N N . HIS A 1 130 ? -7.368 -13.867 1.926 1.00 97.88 130 HIS A N 1
ATOM 1089 C CA . HIS A 1 130 ? -8.002 -12.545 1.884 1.00 97.88 130 HIS A CA 1
ATOM 1090 C C . HIS A 1 130 ? -6.970 -11.415 1.954 1.00 97.88 130 HIS A C 1
ATOM 1092 O O . HIS A 1 130 ? -7.088 -10.421 1.242 1.00 97.88 130 HIS A O 1
ATOM 1098 N N . GLY A 1 131 ? -5.930 -11.582 2.773 1.00 98.06 131 GLY A N 1
ATOM 1099 C CA . GLY A 1 131 ? -4.825 -10.634 2.853 1.00 98.06 131 GLY A CA 1
ATOM 1100 C C . GLY A 1 131 ? -4.023 -10.533 1.561 1.00 98.06 131 GLY A C 1
ATOM 1101 O O . GLY A 1 131 ? -3.665 -9.427 1.145 1.00 98.06 131 GLY A O 1
ATOM 1102 N N . LEU A 1 132 ? -3.791 -11.672 0.898 1.00 98.38 132 LEU A N 1
ATOM 1103 C CA . LEU A 1 132 ? -3.181 -11.711 -0.431 1.00 98.38 132 LEU A CA 1
ATOM 1104 C C . LEU A 1 132 ? -4.045 -10.964 -1.453 1.00 98.38 132 LEU A C 1
ATOM 1106 O O . LEU A 1 132 ? -3.557 -10.035 -2.092 1.00 98.38 132 LEU A O 1
ATOM 1110 N N . MET A 1 133 ? -5.332 -11.311 -1.555 1.00 98.31 133 MET A N 1
ATOM 1111 C CA . MET A 1 133 ? -6.263 -10.700 -2.510 1.00 98.31 133 MET A CA 1
ATOM 1112 C C . MET A 1 133 ? -6.382 -9.192 -2.314 1.00 98.31 133 MET A C 1
ATOM 1114 O O . MET A 1 133 ? -6.266 -8.435 -3.271 1.00 98.31 133 MET A O 1
ATOM 1118 N N . VAL A 1 134 ? -6.538 -8.731 -1.074 1.00 98.00 134 VAL A N 1
ATOM 1119 C CA . VAL A 1 134 ? -6.611 -7.298 -0.764 1.00 98.00 134 VAL A CA 1
ATOM 1120 C C . VAL A 1 134 ? -5.303 -6.580 -1.106 1.00 98.00 134 VAL A C 1
ATOM 1122 O O . VAL A 1 134 ? -5.333 -5.456 -1.603 1.00 98.00 134 VAL A O 1
ATOM 1125 N N . SER A 1 135 ? -4.151 -7.214 -0.883 1.00 98.56 135 SER A N 1
ATOM 1126 C CA . SER A 1 135 ? -2.854 -6.628 -1.249 1.00 98.56 135 SER A CA 1
ATOM 1127 C C . SER A 1 135 ? -2.676 -6.546 -2.770 1.00 98.56 135 SER A C 1
ATOM 1129 O O 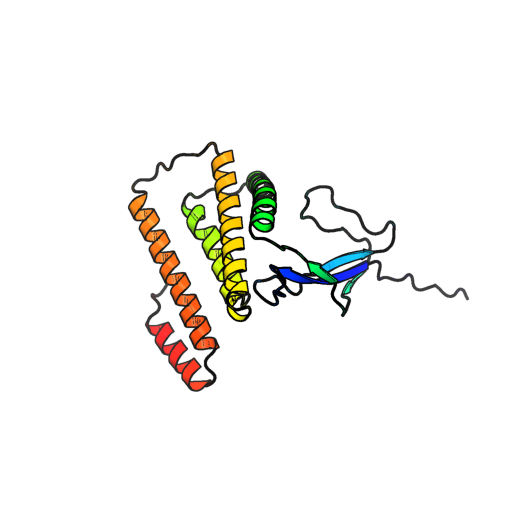. SER A 1 135 ? -2.203 -5.527 -3.268 1.00 98.56 135 SER A O 1
ATOM 1131 N N . MET A 1 136 ? -3.129 -7.561 -3.515 1.00 98.56 136 MET A N 1
ATOM 1132 C CA . MET A 1 136 ? -3.148 -7.565 -4.986 1.00 98.56 136 MET A CA 1
ATOM 1133 C C . MET A 1 136 ? -4.105 -6.517 -5.551 1.00 98.56 136 MET A C 1
ATOM 1135 O O . MET A 1 136 ? -3.749 -5.794 -6.475 1.00 98.56 136 MET A O 1
ATOM 1139 N N . PHE A 1 137 ? -5.295 -6.375 -4.973 1.00 98.31 137 PHE A N 1
ATOM 1140 C CA . PHE A 1 137 ? -6.245 -5.346 -5.382 1.00 98.31 137 PHE A CA 1
ATOM 1141 C C . PHE A 1 137 ? -5.712 -3.928 -5.167 1.00 98.31 137 PHE A C 1
ATOM 1143 O O . PHE A 1 137 ? -5.942 -3.047 -5.990 1.00 98.31 137 PHE A O 1
ATOM 1150 N N . MET A 1 138 ? -4.964 -3.702 -4.088 1.00 98.38 138 MET A N 1
ATOM 1151 C CA . MET A 1 138 ? -4.323 -2.411 -3.847 1.00 98.38 138 MET A CA 1
ATOM 1152 C C . MET A 1 138 ? -3.099 -2.185 -4.742 1.00 98.38 138 MET A C 1
ATOM 1154 O O . MET A 1 138 ? -2.859 -1.057 -5.160 1.00 98.38 138 MET A O 1
ATOM 1158 N N . ALA A 1 139 ? -2.365 -3.234 -5.112 1.00 98.62 139 ALA A N 1
ATOM 1159 C CA . ALA A 1 139 ? -1.359 -3.135 -6.166 1.00 98.62 139 ALA A CA 1
ATOM 1160 C C . ALA A 1 139 ? -2.008 -2.730 -7.499 1.00 98.62 139 ALA A C 1
ATOM 1162 O O . ALA A 1 139 ? -1.570 -1.778 -8.137 1.00 98.62 139 ALA A O 1
ATOM 1163 N N . PHE A 1 140 ? -3.116 -3.378 -7.870 1.00 98.62 140 PHE A N 1
ATOM 1164 C CA . PHE A 1 140 ? -3.896 -3.031 -9.057 1.00 98.62 140 PHE A CA 1
ATOM 1165 C C . PHE A 1 140 ? -4.428 -1.590 -9.013 1.00 98.62 140 PHE A C 1
ATOM 1167 O O . PHE A 1 140 ? -4.338 -0.883 -10.010 1.00 98.62 140 PHE A O 1
ATOM 1174 N N . TYR A 1 141 ? -4.895 -1.113 -7.855 1.00 98.44 141 TYR A N 1
ATOM 1175 C CA . TYR A 1 141 ? -5.260 0.294 -7.656 1.00 98.44 141 TYR A CA 1
ATOM 1176 C C . TYR A 1 141 ? -4.111 1.248 -8.019 1.00 98.44 141 TYR A C 1
ATOM 1178 O O . TYR A 1 141 ? -4.310 2.179 -8.795 1.00 98.44 141 TYR A O 1
ATOM 1186 N N . HIS A 1 142 ? -2.896 0.995 -7.520 1.00 98.44 142 HIS A N 1
ATOM 1187 C CA . HIS A 1 142 ? -1.724 1.826 -7.826 1.00 98.44 142 HIS A CA 1
ATOM 1188 C C . HIS A 1 142 ? -1.276 1.720 -9.285 1.00 98.44 142 HIS A C 1
ATOM 1190 O O . HIS A 1 142 ? -0.795 2.703 -9.847 1.00 98.44 142 HIS A O 1
ATOM 1196 N N . PHE A 1 143 ? -1.460 0.558 -9.910 1.00 98.62 143 PHE A N 1
ATOM 1197 C CA . PHE A 1 143 ? -1.269 0.415 -11.348 1.00 98.62 143 PHE A CA 1
ATOM 1198 C C . PHE A 1 143 ? -2.270 1.271 -12.137 1.00 98.62 143 PHE A C 1
ATOM 1200 O O . PHE A 1 143 ? -1.856 1.992 -13.039 1.00 98.62 143 PHE A O 1
ATOM 1207 N N . LEU A 1 144 ? -3.560 1.254 -11.777 1.00 98.56 144 LEU A N 1
ATOM 1208 C CA . LEU A 1 144 ? -4.575 2.083 -12.435 1.00 98.56 144 LEU A CA 1
ATOM 1209 C C . LEU A 1 144 ? -4.290 3.578 -12.285 1.00 98.56 144 LEU A C 1
ATOM 1211 O O . LEU A 1 144 ? -4.447 4.310 -13.254 1.00 98.56 144 LEU A O 1
ATOM 1215 N N . ILE A 1 145 ? -3.829 4.028 -11.113 1.00 98.56 145 ILE A N 1
ATOM 1216 C CA . ILE A 1 145 ? -3.395 5.420 -10.924 1.00 98.56 145 ILE A CA 1
ATOM 1217 C C . ILE A 1 145 ? -2.326 5.782 -11.959 1.00 98.56 145 ILE A C 1
ATOM 1219 O O . ILE A 1 145 ? -2.464 6.772 -12.673 1.00 98.56 145 ILE A O 1
ATOM 1223 N N . PHE A 1 146 ? -1.279 4.961 -12.076 1.00 98.50 146 PHE A N 1
ATOM 1224 C CA . PHE A 1 146 ? -0.225 5.181 -13.064 1.00 98.50 146 PHE A CA 1
ATOM 1225 C C . PHE A 1 146 ? -0.761 5.147 -14.506 1.00 98.50 146 PHE A C 1
ATOM 1227 O O . PHE A 1 146 ? -0.386 5.989 -15.318 1.00 98.50 146 PHE A O 1
ATOM 1234 N N . ALA A 1 147 ? -1.659 4.211 -14.825 1.00 98.56 147 ALA A N 1
ATOM 1235 C CA . ALA A 1 147 ? -2.270 4.112 -16.147 1.00 98.56 147 ALA A CA 1
ATOM 1236 C C . ALA A 1 147 ? -3.071 5.377 -16.505 1.00 98.56 147 ALA A C 1
ATOM 1238 O O . ALA A 1 147 ? -2.919 5.893 -17.609 1.00 98.56 147 ALA A O 1
ATOM 1239 N N . PHE A 1 148 ? -3.846 5.931 -15.566 1.00 98.62 148 PHE A N 1
ATOM 1240 C CA . PHE A 1 148 ? -4.557 7.196 -15.767 1.00 98.62 148 PHE A CA 1
ATOM 1241 C C . PHE A 1 148 ? -3.611 8.396 -15.878 1.00 98.62 148 PHE A C 1
ATOM 1243 O O . PHE A 1 148 ? -3.870 9.299 -16.668 1.00 98.62 148 PHE A O 1
ATOM 1250 N N . VAL A 1 149 ? -2.489 8.408 -15.152 1.00 98.50 149 VAL A N 1
ATOM 1251 C CA . VAL A 1 149 ? -1.435 9.415 -15.363 1.00 98.50 149 VAL A CA 1
ATOM 1252 C C . VAL A 1 149 ? -0.881 9.323 -16.789 1.00 98.50 149 VAL A C 1
ATOM 1254 O O . VAL A 1 149 ? -0.733 10.342 -17.460 1.00 98.50 149 VAL A O 1
ATOM 1257 N N . TRP A 1 150 ? -0.585 8.118 -17.277 1.00 98.44 150 TRP A N 1
ATOM 1258 C CA . TRP A 1 150 ? -0.094 7.910 -18.642 1.00 98.44 150 TRP A CA 1
ATOM 1259 C C . TRP A 1 150 ? -1.126 8.324 -19.705 1.00 98.44 150 TRP A C 1
ATOM 1261 O O . TRP A 1 150 ? -0.758 8.978 -20.683 1.00 98.44 150 TRP A O 1
ATOM 1271 N N . GLU A 1 151 ? -2.410 8.034 -19.480 1.00 98.19 151 GLU A N 1
ATOM 1272 C CA . GLU A 1 151 ? -3.533 8.504 -20.305 1.00 98.19 151 GLU A CA 1
ATOM 1273 C C . GLU A 1 151 ? -3.602 10.036 -20.359 1.00 98.19 151 GLU A C 1
ATOM 1275 O O . GLU A 1 151 ? -3.620 10.612 -21.446 1.00 98.19 151 GLU A O 1
ATOM 1280 N N . GLN A 1 152 ? -3.551 10.718 -19.210 1.00 96.94 152 GLN A N 1
ATOM 1281 C CA . GLN A 1 152 ? -3.569 12.188 -19.139 1.00 96.94 152 GLN A CA 1
ATOM 1282 C C . GLN A 1 152 ? -2.346 12.835 -19.805 1.00 96.94 152 GLN A C 1
ATOM 1284 O O . GLN A 1 152 ? -2.413 13.978 -20.254 1.00 96.94 152 GLN A O 1
ATOM 1289 N N . ARG A 1 153 ? -1.233 12.102 -19.909 1.00 95.81 153 ARG A N 1
ATOM 1290 C CA . ARG A 1 153 ? -0.038 12.499 -20.672 1.00 95.81 153 ARG A CA 1
ATOM 1291 C C . ARG A 1 153 ? -0.135 12.166 -22.166 1.00 95.81 153 ARG A C 1
ATOM 1293 O O . ARG A 1 153 ? 0.871 12.243 -22.868 1.00 95.81 153 ARG A O 1
ATOM 1300 N N . GLY A 1 154 ? -1.316 11.786 -22.654 1.00 97.25 154 GLY A N 1
ATOM 1301 C CA . GLY A 1 154 ? -1.572 11.488 -24.061 1.00 97.25 154 GLY A CA 1
ATOM 1302 C C . GLY A 1 154 ? -0.952 10.175 -24.529 1.00 97.25 154 GLY A C 1
ATOM 1303 O O . GLY A 1 154 ? -0.554 10.076 -25.687 1.00 97.25 154 GLY A O 1
ATOM 1304 N N . PHE A 1 155 ? -0.826 9.189 -23.633 1.00 97.44 155 PHE A N 1
ATOM 1305 C CA . PHE A 1 155 ? -0.167 7.911 -23.915 1.00 97.44 155 PHE A CA 1
ATOM 1306 C C . PHE A 1 155 ? 1.246 8.102 -24.480 1.00 97.44 155 PHE A C 1
ATOM 1308 O O . PHE A 1 155 ? 1.609 7.529 -25.511 1.00 97.44 155 PHE A O 1
ATOM 1315 N N . SER A 1 156 ? 2.043 8.938 -23.803 1.00 96.25 156 SER A N 1
ATOM 1316 C CA . SER A 1 156 ? 3.408 9.266 -24.220 1.00 96.25 156 SER A CA 1
ATOM 1317 C C . SER A 1 156 ? 4.207 8.006 -24.570 1.00 96.25 156 SER A C 1
ATOM 1319 O O . SER A 1 156 ? 4.093 6.979 -23.892 1.00 96.25 156 SER A O 1
ATOM 1321 N N . ARG A 1 157 ? 5.003 8.074 -25.642 1.00 96.44 157 ARG A N 1
ATOM 1322 C CA . ARG A 1 157 ? 5.804 6.942 -26.123 1.00 96.44 157 ARG A CA 1
ATOM 1323 C C . ARG A 1 157 ? 7.161 6.906 -25.440 1.00 96.44 157 ARG A C 1
ATOM 1325 O O . ARG A 1 157 ? 7.771 7.940 -25.177 1.00 96.44 157 ARG A O 1
ATOM 1332 N N . TYR A 1 158 ? 7.628 5.702 -25.146 1.00 96.00 158 TYR A N 1
ATOM 1333 C CA . TYR A 1 158 ? 8.975 5.500 -24.640 1.00 96.00 158 TYR A CA 1
ATOM 1334 C C . TYR A 1 158 ? 9.993 5.749 -25.765 1.00 96.00 158 TYR A C 1
ATOM 1336 O O . TYR A 1 158 ? 9.909 5.115 -26.814 1.00 96.00 158 TYR A O 1
ATOM 1344 N N . GLU A 1 159 ? 10.941 6.660 -25.537 1.00 94.31 159 GLU A N 1
ATOM 1345 C CA . GLU A 1 159 ? 11.982 7.066 -26.503 1.00 94.31 159 GLU A CA 1
ATOM 1346 C C . GLU A 1 159 ? 13.399 6.670 -26.046 1.00 94.31 159 GLU A C 1
ATOM 1348 O O . GLU A 1 159 ? 14.397 7.131 -26.595 1.00 94.31 159 GLU A O 1
ATOM 1353 N N . GLY A 1 160 ? 13.506 5.833 -25.009 1.00 91.81 160 GLY A N 1
ATOM 1354 C CA . GLY A 1 160 ? 14.794 5.344 -24.525 1.00 91.81 160 GLY A CA 1
ATOM 1355 C C . GLY A 1 160 ? 15.426 4.288 -25.446 1.00 91.81 160 GLY A C 1
ATOM 1356 O O . GLY A 1 160 ? 14.775 3.771 -26.356 1.00 91.81 160 GLY A O 1
ATOM 1357 N N . PRO A 1 161 ? 16.705 3.951 -25.212 1.00 87.38 161 PRO A N 1
ATOM 1358 C CA . PRO A 1 161 ? 17.528 3.209 -26.166 1.00 87.38 161 PRO A CA 1
ATOM 1359 C C . PRO A 1 161 ? 17.151 1.726 -26.312 1.00 87.38 161 PRO A C 1
ATOM 1361 O O . PRO A 1 161 ? 17.305 1.176 -27.399 1.00 87.38 161 PRO A O 1
ATOM 1364 N N . ASP A 1 162 ? 16.685 1.066 -25.242 1.00 95.00 162 ASP A N 1
ATOM 1365 C CA . ASP A 1 162 ? 16.319 -0.360 -25.247 1.00 95.00 162 ASP A CA 1
ATOM 1366 C C . ASP A 1 162 ? 15.279 -0.667 -24.157 1.00 95.00 162 ASP A C 1
ATOM 1368 O O . ASP A 1 162 ? 15.605 -0.942 -22.996 1.00 95.00 162 ASP A O 1
ATOM 1372 N N . PHE A 1 163 ? 14.002 -0.633 -24.544 1.00 95.94 163 PHE A N 1
ATOM 1373 C CA . PHE A 1 163 ? 12.891 -0.875 -23.624 1.00 95.94 163 PHE A CA 1
ATOM 1374 C C . PHE A 1 163 ? 12.952 -2.265 -22.978 1.00 95.94 163 PHE A C 1
ATOM 1376 O O . PHE A 1 163 ? 12.695 -2.395 -21.781 1.00 95.94 163 PHE A O 1
ATOM 1383 N N . LEU A 1 164 ? 13.288 -3.308 -23.747 1.00 96.81 164 LEU A N 1
ATOM 1384 C CA . LEU A 1 164 ? 13.255 -4.685 -23.253 1.00 96.81 164 LEU A CA 1
ATOM 1385 C C . LEU A 1 164 ? 14.325 -4.902 -22.183 1.00 96.81 164 LEU A C 1
ATOM 1387 O O . LEU A 1 164 ? 14.033 -5.478 -21.135 1.00 96.81 164 LEU A O 1
ATOM 1391 N N . LYS A 1 165 ? 15.541 -4.402 -22.413 1.00 96.88 165 LYS A N 1
ATOM 1392 C CA . LYS A 1 165 ? 16.642 -4.501 -21.448 1.00 96.88 165 LYS A CA 1
ATOM 1393 C C . LYS A 1 165 ? 16.360 -3.730 -20.162 1.00 96.88 165 LYS A C 1
ATOM 1395 O O . LYS A 1 165 ? 16.674 -4.210 -19.069 1.00 96.88 165 LYS A O 1
ATOM 1400 N N . GLU A 1 166 ? 15.769 -2.542 -20.260 1.00 96.31 166 GLU A N 1
ATOM 1401 C CA . GLU A 1 166 ? 15.394 -1.761 -19.078 1.00 96.31 166 GLU A CA 1
ATOM 1402 C C . GLU A 1 166 ? 14.233 -2.408 -18.310 1.00 96.31 166 GLU A C 1
ATOM 1404 O O . GLU A 1 166 ? 14.305 -2.532 -17.084 1.00 96.31 166 GLU A O 1
ATOM 1409 N N . ALA A 1 167 ? 13.226 -2.932 -19.014 1.00 96.75 167 ALA A N 1
ATOM 1410 C CA . ALA A 1 167 ? 12.149 -3.706 -18.405 1.00 96.75 167 ALA A CA 1
ATOM 1411 C C . ALA A 1 167 ? 12.688 -4.956 -17.696 1.00 96.75 167 ALA A C 1
ATOM 1413 O O . ALA A 1 167 ? 12.358 -5.199 -16.535 1.00 96.75 167 ALA A O 1
ATOM 1414 N N . GLU A 1 168 ? 13.567 -5.723 -18.347 1.00 97.56 168 GLU A N 1
ATOM 1415 C CA . GLU A 1 168 ? 14.209 -6.902 -17.761 1.00 97.56 168 GLU A CA 1
ATOM 1416 C C . GLU A 1 168 ? 14.974 -6.544 -16.478 1.00 97.56 168 GLU A C 1
ATOM 1418 O O . GLU A 1 168 ? 14.864 -7.245 -15.465 1.00 97.56 168 GLU A O 1
ATOM 1423 N N . LYS A 1 169 ? 15.724 -5.435 -16.490 1.00 96.81 169 LYS A N 1
ATOM 1424 C CA . LYS A 1 169 ? 16.443 -4.931 -15.313 1.00 96.81 169 LYS A CA 1
ATOM 1425 C C . LYS A 1 169 ? 15.485 -4.645 -14.155 1.00 96.81 169 LYS A C 1
ATOM 1427 O O . LYS A 1 169 ? 15.757 -5.072 -13.028 1.00 96.81 169 LYS A O 1
ATOM 1432 N N . GLU A 1 170 ? 14.368 -3.971 -14.418 1.00 96.81 170 GLU A N 1
ATOM 1433 C CA . GLU A 1 170 ? 13.369 -3.652 -13.393 1.00 96.81 170 GLU A CA 1
ATOM 1434 C C . GLU A 1 170 ? 12.625 -4.898 -12.888 1.00 96.81 170 GLU A C 1
ATOM 1436 O O . GLU A 1 170 ? 12.427 -5.040 -11.678 1.00 96.81 170 GLU A O 1
ATOM 1441 N N . PHE A 1 171 ? 12.304 -5.870 -13.748 1.00 97.06 171 PHE A N 1
ATOM 1442 C CA . PHE A 1 171 ? 11.729 -7.153 -13.322 1.00 97.06 171 PHE A CA 1
ATOM 1443 C C . PHE A 1 171 ? 12.704 -7.982 -12.479 1.00 97.06 171 PHE A C 1
ATOM 1445 O O . PHE A 1 171 ? 12.317 -8.522 -11.440 1.00 97.06 171 PHE A O 1
ATOM 1452 N N . LYS A 1 172 ? 13.987 -8.050 -12.858 1.00 97.25 172 LYS A N 1
ATOM 1453 C CA . LYS A 1 172 ? 15.027 -8.723 -12.059 1.00 97.25 172 LYS A CA 1
ATOM 1454 C C . LYS A 1 172 ? 15.172 -8.086 -10.679 1.00 97.25 172 LYS A C 1
ATOM 1456 O O . LYS A 1 172 ? 15.294 -8.799 -9.682 1.00 97.25 172 LYS A O 1
ATOM 1461 N N . LYS A 1 173 ? 15.151 -6.754 -10.606 1.00 96.38 173 LYS A N 1
ATOM 1462 C CA . LYS A 1 173 ? 15.170 -6.012 -9.339 1.00 96.38 173 LYS A CA 1
ATOM 1463 C C . LYS A 1 173 ? 13.932 -6.326 -8.495 1.00 96.38 173 LYS A C 1
ATOM 1465 O O . LYS A 1 173 ? 14.073 -6.682 -7.328 1.00 96.38 173 LYS A O 1
ATOM 1470 N N . SER A 1 174 ? 12.754 -6.285 -9.110 1.00 95.19 174 SER A N 1
ATOM 1471 C CA . SER A 1 174 ? 11.470 -6.611 -8.484 1.00 95.19 174 SER A CA 1
ATOM 1472 C C . SER A 1 174 ? 11.450 -8.024 -7.896 1.00 95.19 174 SER A C 1
ATOM 1474 O O . SER A 1 174 ? 11.076 -8.221 -6.741 1.00 95.19 174 SER A O 1
ATOM 1476 N N . GLY A 1 175 ? 11.930 -9.013 -8.655 1.00 95.25 175 GLY A N 1
ATOM 1477 C CA . GLY A 1 175 ? 12.036 -10.399 -8.201 1.00 95.25 175 GLY A CA 1
ATOM 1478 C C . GLY A 1 175 ? 12.960 -10.556 -6.992 1.00 95.25 175 GLY A C 1
ATOM 1479 O O . GLY A 1 175 ? 12.604 -11.238 -6.031 1.00 95.25 175 GLY A O 1
ATOM 1480 N N . LYS A 1 176 ? 14.116 -9.877 -6.988 1.00 95.69 176 LYS A N 1
ATOM 1481 C CA . LYS A 1 176 ? 15.020 -9.858 -5.824 1.00 95.69 176 LYS A CA 1
ATOM 1482 C C . LYS A 1 176 ? 14.343 -9.269 -4.586 1.00 95.69 176 LYS A C 1
ATOM 1484 O O . LYS A 1 176 ? 14.525 -9.805 -3.497 1.00 95.69 176 LYS A O 1
ATOM 1489 N N . GLU A 1 177 ? 13.556 -8.207 -4.744 1.00 94.50 177 GLU A N 1
ATOM 1490 C CA . GLU A 1 177 ? 12.838 -7.577 -3.633 1.00 94.50 177 GLU A CA 1
ATOM 1491 C C . GLU A 1 177 ? 11.762 -8.503 -3.047 1.00 94.50 177 GLU A C 1
ATOM 1493 O O . GLU A 1 177 ? 11.683 -8.669 -1.830 1.00 94.50 177 GLU A O 1
ATOM 1498 N N . ILE A 1 178 ? 10.991 -9.182 -3.901 1.00 93.88 178 ILE A N 1
ATOM 1499 C CA . ILE A 1 178 ? 10.008 -10.189 -3.475 1.00 93.88 178 ILE A CA 1
ATOM 1500 C C . ILE A 1 178 ? 10.693 -11.306 -2.679 1.00 93.88 178 ILE A C 1
ATOM 1502 O O . ILE A 1 178 ? 10.262 -11.632 -1.570 1.00 93.88 178 ILE A O 1
ATOM 1506 N N . LEU A 1 179 ? 11.774 -11.878 -3.221 1.00 93.81 179 LEU A N 1
ATOM 1507 C CA . LEU A 1 179 ? 12.523 -12.950 -2.561 1.00 93.81 179 LEU A CA 1
ATOM 1508 C C . LEU A 1 179 ? 13.086 -12.497 -1.212 1.00 93.81 179 LEU A C 1
ATOM 1510 O O . LEU A 1 179 ? 12.972 -13.229 -0.230 1.00 93.81 179 LEU A O 1
ATOM 1514 N N . PHE A 1 180 ? 13.623 -11.277 -1.144 1.00 93.25 180 PHE A N 1
ATOM 1515 C CA . PHE A 1 180 ? 14.092 -10.677 0.100 1.00 93.25 180 PHE A CA 1
ATOM 1516 C C . PHE A 1 180 ? 12.985 -10.614 1.161 1.00 93.25 180 PHE A C 1
ATOM 1518 O O . PHE A 1 180 ? 13.211 -11.018 2.301 1.00 93.25 180 PHE A O 1
ATOM 1525 N N . TRP A 1 181 ? 11.779 -10.158 0.810 1.00 93.19 181 TRP A N 1
ATOM 1526 C CA . TRP A 1 181 ? 10.669 -10.092 1.764 1.00 93.19 181 TRP A CA 1
ATOM 1527 C C . TRP A 1 181 ? 10.233 -11.472 2.261 1.00 93.19 181 TRP A C 1
ATOM 1529 O O . TRP A 1 181 ? 10.031 -11.649 3.463 1.00 93.19 181 TRP A O 1
ATOM 1539 N N . PHE A 1 182 ? 10.156 -12.469 1.378 1.00 91.56 182 PHE A N 1
ATOM 1540 C CA . PHE A 1 182 ? 9.865 -13.844 1.788 1.00 91.56 182 PHE A CA 1
ATOM 1541 C C . PHE A 1 182 ? 10.929 -14.409 2.728 1.00 91.56 182 PHE A C 1
ATOM 1543 O O . PHE A 1 182 ? 10.593 -14.982 3.767 1.00 91.56 182 PHE A O 1
ATOM 1550 N N . SER A 1 183 ? 12.207 -14.233 2.391 1.00 88.81 183 SER A N 1
ATOM 1551 C CA . SER A 1 183 ? 13.319 -14.614 3.259 1.00 88.81 183 SER A CA 1
ATOM 1552 C C . SER A 1 183 ? 13.224 -13.943 4.625 1.00 88.81 183 SER A C 1
ATOM 1554 O O . SER A 1 183 ? 13.290 -14.619 5.656 1.00 88.81 183 SER A O 1
ATOM 1556 N N . LYS A 1 184 ? 13.010 -12.624 4.641 1.00 88.94 184 LYS A N 1
ATOM 1557 C CA . LYS A 1 184 ? 12.884 -11.824 5.857 1.00 88.94 184 LYS A CA 1
ATOM 1558 C C . LYS A 1 184 ? 11.758 -12.336 6.749 1.00 88.94 184 LYS A C 1
ATOM 1560 O O . LYS A 1 184 ? 12.006 -12.613 7.922 1.00 88.94 184 LYS A O 1
ATOM 1565 N N . GLU A 1 185 ? 10.552 -12.522 6.216 1.00 88.31 185 GLU A N 1
ATOM 1566 C CA . GLU A 1 185 ? 9.426 -13.033 7.009 1.00 88.31 185 GLU A CA 1
ATOM 1567 C C . GLU A 1 185 ? 9.660 -14.473 7.481 1.00 88.31 185 GLU A C 1
ATOM 1569 O O . GLU A 1 185 ? 9.364 -14.805 8.632 1.00 88.31 185 GLU A O 1
ATOM 1574 N N . LYS A 1 186 ? 10.269 -15.330 6.650 1.00 86.88 186 LYS A N 1
ATOM 1575 C CA . LYS A 1 186 ? 10.637 -16.695 7.051 1.00 86.88 186 LYS A CA 1
ATOM 1576 C C . LYS A 1 186 ? 11.591 -16.675 8.244 1.00 86.88 186 LYS A C 1
ATOM 1578 O O . LYS A 1 186 ? 11.357 -17.396 9.210 1.00 86.88 186 LYS A O 1
ATOM 1583 N N . ILE A 1 187 ? 12.616 -15.825 8.216 1.00 85.19 187 ILE A N 1
ATOM 1584 C CA . ILE A 1 187 ? 13.551 -15.612 9.330 1.00 85.19 187 ILE A CA 1
ATOM 1585 C C . ILE A 1 187 ? 12.826 -15.049 10.555 1.00 85.19 187 ILE A C 1
ATOM 1587 O O . ILE A 1 187 ? 13.072 -15.484 11.682 1.00 85.19 187 ILE A O 1
ATOM 1591 N N . GLU A 1 188 ? 11.934 -14.079 10.366 1.00 83.44 188 GLU A N 1
ATOM 1592 C CA . GLU A 1 188 ? 11.206 -13.458 11.468 1.00 83.44 188 GLU A CA 1
ATOM 1593 C C . GLU A 1 188 ? 10.254 -14.420 12.177 1.00 83.44 188 GLU A C 1
ATOM 1595 O O . GLU A 1 188 ? 10.181 -14.363 13.409 1.00 83.44 188 GLU A O 1
ATOM 1600 N N . SER A 1 189 ? 9.629 -15.328 11.423 1.00 79.50 189 SER A N 1
ATOM 1601 C CA . SER A 1 189 ? 8.730 -16.383 11.905 1.00 79.50 189 SER A CA 1
ATOM 1602 C C . SER A 1 189 ? 9.433 -17.537 12.638 1.00 79.50 189 SER A C 1
ATOM 1604 O O . SER A 1 189 ? 8.769 -18.356 13.278 1.00 79.50 189 SER A O 1
ATOM 1606 N N . MET A 1 190 ? 10.771 -17.619 12.590 1.00 83.06 190 MET A N 1
ATOM 1607 C CA . MET A 1 190 ? 11.517 -18.660 13.301 1.00 83.06 190 MET A CA 1
ATOM 1608 C C . MET A 1 190 ? 11.368 -18.504 14.818 1.00 83.06 190 MET A C 1
ATOM 1610 O O . MET A 1 190 ? 11.737 -17.481 15.392 1.00 83.06 190 MET A O 1
ATOM 1614 N N . LYS A 1 191 ? 10.897 -19.569 15.482 1.00 73.12 191 LYS A N 1
ATOM 1615 C CA . LYS A 1 191 ? 10.719 -19.605 16.944 1.00 73.12 191 LYS A CA 1
ATOM 1616 C C . LYS A 1 191 ? 12.041 -19.554 17.724 1.00 73.12 191 LYS A C 1
ATOM 1618 O O . LYS A 1 191 ? 12.070 -19.032 18.829 1.00 73.12 191 LYS A O 1
ATOM 1623 N N . SER A 1 192 ? 13.127 -20.104 17.172 1.00 79.31 192 SER A N 1
ATOM 1624 C CA . SER A 1 192 ? 14.435 -20.173 17.844 1.00 79.31 192 SER A CA 1
ATOM 1625 C C . SER A 1 192 ? 15.264 -18.904 17.588 1.00 79.31 192 SER A C 1
ATOM 1627 O O . SER A 1 192 ? 15.621 -18.650 16.431 1.00 79.31 192 SER A O 1
ATOM 1629 N N . PRO A 1 193 ? 15.651 -18.147 18.638 1.00 75.38 193 PRO A N 1
ATOM 1630 C CA . PRO A 1 193 ? 16.503 -16.963 18.498 1.00 75.38 193 PRO A CA 1
ATOM 1631 C C . PRO A 1 193 ? 17.868 -17.273 17.869 1.00 75.38 193 PRO A C 1
ATOM 1633 O O . PRO A 1 193 ? 18.361 -16.499 17.051 1.00 75.38 193 PRO A O 1
ATOM 1636 N N . PHE A 1 194 ? 18.445 -18.437 18.186 1.00 75.06 194 PHE A N 1
ATOM 1637 C CA . PHE A 1 194 ? 19.728 -18.882 17.637 1.00 75.06 194 PHE A CA 1
ATOM 1638 C C . PHE A 1 194 ? 19.639 -19.174 16.133 1.00 75.06 194 PHE A C 1
ATOM 1640 O O . PHE A 1 194 ? 20.431 -18.650 15.351 1.00 75.06 194 PHE A O 1
ATOM 1647 N N . ARG A 1 195 ? 18.616 -19.928 15.695 1.00 75.31 195 ARG A N 1
ATOM 1648 C CA . ARG A 1 195 ? 18.384 -20.179 14.257 1.00 75.31 195 ARG A CA 1
ATOM 1649 C C . ARG A 1 195 ? 18.112 -18.883 13.493 1.00 75.31 195 ARG A C 1
ATOM 1651 O O . ARG A 1 195 ? 18.598 -18.723 12.378 1.00 75.31 195 ARG A O 1
ATOM 1658 N N . LYS A 1 196 ? 17.402 -17.936 14.114 1.00 76.44 196 LYS A N 1
ATOM 1659 C CA . LYS A 1 196 ? 17.141 -16.602 13.560 1.00 76.44 196 LYS A CA 1
ATOM 1660 C C . LYS A 1 196 ? 18.428 -15.788 13.385 1.00 76.44 196 LYS A C 1
ATOM 1662 O O . LYS A 1 196 ? 18.604 -15.156 12.347 1.00 76.44 196 LYS A O 1
ATOM 1667 N N . MET A 1 197 ? 19.341 -15.826 14.357 1.00 69.44 197 MET A N 1
ATOM 1668 C CA . MET A 1 197 ? 20.647 -15.159 14.277 1.00 69.44 197 MET A CA 1
ATOM 1669 C C . MET A 1 197 ? 21.538 -15.775 13.188 1.00 69.44 197 MET A C 1
ATOM 1671 O O . MET A 1 197 ? 22.064 -15.043 12.350 1.00 69.44 197 MET A O 1
ATOM 1675 N N . ALA A 1 198 ? 21.630 -17.107 13.134 1.00 75.62 198 ALA A N 1
ATOM 1676 C CA . ALA A 1 198 ? 22.394 -17.824 12.112 1.00 75.62 198 ALA A CA 1
ATOM 1677 C C . ALA A 1 198 ? 21.856 -17.573 10.689 1.00 75.62 198 ALA A C 1
ATOM 1679 O O . ALA A 1 198 ? 22.629 -17.325 9.763 1.00 75.62 198 ALA A O 1
ATOM 1680 N N . ALA A 1 199 ? 20.530 -17.564 10.512 1.00 74.88 199 ALA A N 1
ATOM 1681 C CA . ALA A 1 199 ? 19.906 -17.283 9.220 1.00 74.88 199 ALA A CA 1
ATOM 1682 C C . ALA A 1 199 ? 20.146 -15.834 8.754 1.00 74.88 199 ALA A C 1
ATOM 1684 O O . ALA A 1 199 ? 20.475 -15.621 7.589 1.00 74.88 199 ALA A O 1
ATOM 1685 N N . ARG A 1 200 ? 20.073 -14.846 9.664 1.00 77.38 200 ARG A N 1
ATOM 1686 C CA . ARG A 1 200 ? 20.428 -13.443 9.363 1.00 77.38 200 ARG A CA 1
ATOM 1687 C C . ARG A 1 200 ? 21.885 -13.299 8.930 1.00 77.38 200 ARG A C 1
ATOM 1689 O O . ARG A 1 200 ? 22.174 -12.534 8.016 1.00 77.38 200 ARG A O 1
ATOM 1696 N N . PHE A 1 201 ? 22.793 -14.029 9.577 1.00 73.12 201 PHE A N 1
ATOM 1697 C CA . PHE A 1 201 ? 24.212 -14.024 9.228 1.00 73.12 201 PHE A CA 1
ATOM 1698 C C . PHE A 1 201 ? 24.453 -14.637 7.840 1.00 73.12 201 PHE A C 1
ATOM 1700 O O . PHE A 1 201 ? 25.149 -14.044 7.020 1.00 73.12 201 PHE A O 1
ATOM 1707 N N . SER A 1 202 ? 23.803 -15.766 7.535 1.00 72.50 202 SER A N 1
ATOM 1708 C CA . SER A 1 202 ? 23.875 -16.414 6.217 1.00 72.50 202 SER A CA 1
ATOM 1709 C C . SER A 1 202 ? 23.308 -15.544 5.091 1.00 72.50 202 SER A C 1
ATOM 1711 O O . SER A 1 202 ? 23.901 -15.483 4.017 1.00 72.50 202 SER A O 1
ATOM 1713 N N . GLU A 1 203 ? 22.200 -14.836 5.322 1.00 71.50 203 GLU A N 1
ATOM 1714 C CA . GLU A 1 203 ? 21.659 -13.903 4.326 1.00 71.50 203 GLU A CA 1
ATOM 1715 C C . GLU A 1 203 ? 22.551 -12.687 4.113 1.00 71.50 203 GLU A C 1
ATOM 1717 O O . GLU A 1 203 ? 22.786 -12.310 2.971 1.00 71.50 203 GLU A O 1
ATOM 1722 N N . LYS A 1 204 ? 23.127 -12.113 5.175 1.00 68.50 204 LYS A N 1
ATOM 1723 C CA . LYS A 1 204 ? 24.046 -10.971 5.052 1.00 68.50 204 LYS A CA 1
ATOM 1724 C C . LYS A 1 204 ? 25.293 -11.300 4.218 1.00 68.5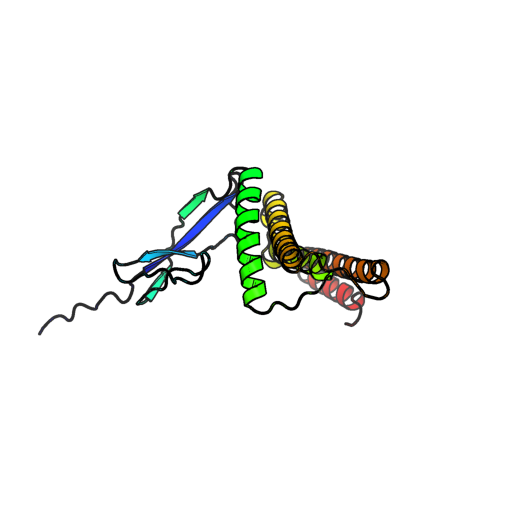0 204 LYS A C 1
ATOM 1726 O O . LYS A 1 204 ? 25.860 -10.402 3.609 1.00 68.50 204 LYS A O 1
ATOM 1731 N N . LEU A 1 205 ? 25.691 -12.574 4.173 1.00 67.00 205 LEU A N 1
ATOM 1732 C CA . LEU A 1 205 ? 26.774 -13.084 3.325 1.00 67.00 205 LEU A CA 1
ATOM 1733 C C . LEU A 1 205 ? 26.345 -13.337 1.866 1.00 67.00 205 LEU A C 1
ATOM 1735 O O . LEU A 1 205 ? 27.202 -13.384 0.989 1.00 67.00 205 LEU A O 1
ATOM 1739 N N . LYS A 1 206 ? 25.042 -13.510 1.601 1.00 62.06 206 LYS A N 1
ATOM 1740 C CA . LYS A 1 206 ? 24.466 -13.754 0.263 1.00 6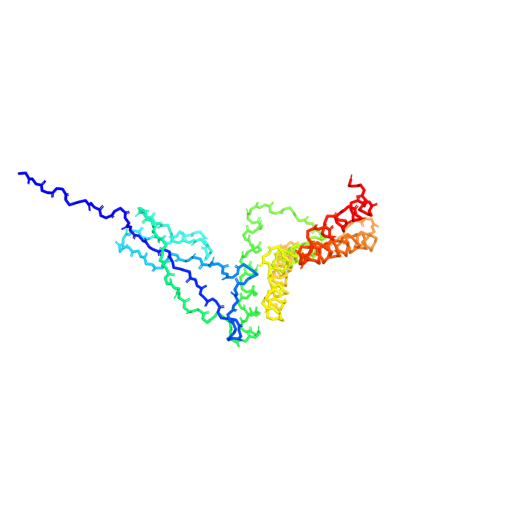2.06 206 LYS A CA 1
ATOM 1741 C C . LYS A 1 206 ? 23.920 -12.493 -0.406 1.00 62.06 206 LYS A C 1
ATOM 1743 O O . LYS A 1 206 ? 23.766 -12.472 -1.625 1.00 62.06 206 LYS A O 1
ATOM 1748 N N . SER A 1 207 ? 23.604 -11.460 0.370 1.00 44.38 207 SER A N 1
ATOM 1749 C CA . SER A 1 207 ? 23.155 -10.177 -0.157 1.00 44.38 207 SER A CA 1
ATOM 1750 C C . SER A 1 207 ? 24.287 -9.517 -0.952 1.00 44.38 207 SER A C 1
ATOM 1752 O O . SER A 1 207 ? 25.386 -9.366 -0.414 1.00 44.38 207 SER A O 1
ATOM 1754 N N . PRO A 1 208 ? 24.050 -9.083 -2.204 1.00 40.09 208 PRO A N 1
ATOM 1755 C CA . PRO A 1 208 ? 25.001 -8.221 -2.889 1.00 40.09 208 PRO A CA 1
ATOM 1756 C C . PRO A 1 208 ? 25.197 -6.970 -2.031 1.00 40.09 208 PRO A C 1
ATOM 1758 O O . PRO A 1 208 ? 24.216 -6.419 -1.524 1.00 40.09 208 PRO A O 1
ATOM 1761 N N . LYS A 1 209 ? 26.448 -6.530 -1.853 1.00 39.28 209 LYS A N 1
ATOM 1762 C CA . LYS A 1 209 ? 26.706 -5.179 -1.348 1.00 39.28 209 LYS A CA 1
ATOM 1763 C C . LYS A 1 209 ? 25.960 -4.216 -2.280 1.00 39.28 209 LYS A C 1
ATOM 1765 O O . LYS A 1 209 ? 26.194 -4.257 -3.487 1.00 39.28 209 LYS A O 1
ATOM 1770 N N . LEU A 1 210 ? 24.999 -3.482 -1.717 1.00 35.25 210 LEU A N 1
ATOM 1771 C CA . LEU A 1 210 ? 24.378 -2.325 -2.361 1.00 35.25 210 LEU A CA 1
ATOM 1772 C C . LEU A 1 210 ? 25.460 -1.326 -2.773 1.00 35.25 210 LEU A C 1
ATOM 1774 O O . LEU A 1 210 ? 26.431 -1.187 -1.992 1.00 35.25 210 LEU A O 1
#

pLDDT: mean 88.99, std 14.57, range [35.25, 98.62]

Radius of gyration: 22.34 Å; chains: 1; bounding box: 49×53×70 Å

Foldseek 3Di:
DDPPPPDPLAFWEWAAEQEQALNDGQCWLPNPRDTATDGGHPPFWDQDPPDPPGHTHGDGDYYYDPHHHYDDDYNDPVRLVVVLLVVLLVVLVVCVVVVPDDDPCCLPVQLLVQLLCRVQVRVLCVSPPVSNVVSNSVSVSRNSSNVSNCVVVVVDDDPDDDPVVVNVVSVVVSVVVVVVRVLVVVLVPDPDPVSSVVSVVVVVVVDDDD

Sequence (210 aa):
MSKEANKPTVTGYWISRKNLIFDKWIENAGWYPDFQLKLFKKGKGRYTSKHVHEGIKLEGEAKKLKEHIVHHNYTSVLQFINKTTNYAQNEAKDLMEKGYEFSYFDAIKLPLREFLSRFFARKGYKDGFHGLMVSMFMAFYHFLIFAFVWEQRGFSRYEGPDFLKEAEKEFKKSGKEILFWFSKEKIESMKSPFRKMAARFSEKLKSPKL

Secondary structure (DSSP, 8-state):
--------SEEEEEEEEEEEETTEE--STT-SSEEEEEEE-TTTEEE-SS-TTS-EEESSEEEEEEEEEEEEEESSHHHHHHHHHHHHHHHHHHHHHTT----TTHHHHHHHHHHHIIIIIT-GGGGHHHHHHHHHHHHHHHHHHHHHHHHHTTSPPP-SS-HHHHHHHHHHHHHHHHHHHHHHHHHHT-S-HHHHHHHHHHHHHHSPP-